Protein AF-A0A7J2SAR6-F1 (afdb_monomer_lite)

Foldseek 3Di:
DPPFFQPVVLLVVLCVLLVADQPVVLVVLLVVLVVLLLVLLCQLPVLVVVLVVVDVDDDPPDPSNVVNQCRNLVSLLSNLLSLLVSLQSLQVRLCSRPVVPPDDSVPRGLVVSLVVLVVCCVPPVLSVQLSVLSVCLVPDPLNVLSNQQNCCVVPPHHQDKDFDWDQDPNDTDTAIWRQWDDGPNDTDHIDGSNCNSPPSSVSSVVSSRSSSVSSSVSSVVSSVVVVVVVVVVVVVVVVVVVVVPPPPPPDD

Secondary structure (DSSP, 8-state):
-------HHHHHHHHHHTTPPP-HHHHHHHHHHHHHHHHHHHHHHHHHHHHHHH-SS--TT-HHHHHHHHHHHHHHHHHHHHHHHHHHHHHHHHIIIII-----GGG--HHHHHHHHHHHHTT-GGGHHHHHHHHHHHH-HHHHHHHHHHHHHHHT-PPPEEEEEEEETTEEEEEEEEPPEEETTEEE--EEHHHIIIIIHHHHHHHHHHHHHHHHHHHHHHHHHHHHHHHHHHHHHHHHHHHT-STTS---

Structure (mmCIF, N/CA/C/O backbone):
data_AF-A0A7J2SAR6-F1
#
_entry.id   AF-A0A7J2SAR6-F1
#
loop_
_atom_site.group_PDB
_atom_site.id
_atom_site.type_symbol
_atom_site.label_atom_id
_atom_site.label_alt_id
_atom_site.label_comp_id
_atom_site.label_asym_id
_atom_site.label_entity_id
_atom_site.label_seq_id
_atom_site.pdbx_PDB_ins_code
_atom_site.Cartn_x
_atom_site.Cartn_y
_atom_site.Cartn_z
_atom_site.occupancy
_atom_site.B_iso_or_equiv
_atom_site.auth_seq_id
_atom_site.auth_comp_id
_atom_site.auth_asym_id
_atom_site.auth_atom_id
_atom_site.pdbx_PDB_model_num
ATOM 1 N N . MET A 1 1 ? 2.564 16.603 3.043 1.00 44.19 1 MET A N 1
ATOM 2 C CA . MET A 1 1 ? 2.164 15.650 1.989 1.00 44.19 1 MET A CA 1
ATOM 3 C C . MET A 1 1 ? 2.709 16.171 0.681 1.00 44.19 1 MET A C 1
ATOM 5 O O . MET A 1 1 ? 2.359 17.279 0.284 1.00 44.19 1 MET A O 1
ATOM 9 N N . SER A 1 2 ? 3.654 15.447 0.087 1.00 46.88 2 SER A N 1
ATOM 10 C CA . SER A 1 2 ? 4.226 15.849 -1.197 1.00 46.88 2 SER A CA 1
ATOM 11 C C . SER A 1 2 ? 3.135 15.717 -2.264 1.00 46.88 2 SER A C 1
ATOM 13 O O . SER A 1 2 ? 2.469 14.691 -2.342 1.00 46.88 2 SER A O 1
ATOM 15 N N . GLY A 1 3 ? 2.894 16.758 -3.063 1.00 63.00 3 GLY A N 1
ATOM 16 C CA . GLY A 1 3 ? 1.872 16.760 -4.123 1.00 63.00 3 GLY A CA 1
ATOM 17 C C . GLY A 1 3 ? 2.180 15.823 -5.301 1.00 63.00 3 GLY A C 1
ATOM 18 O O . GLY A 1 3 ? 1.674 16.037 -6.400 1.00 63.00 3 GLY A O 1
ATOM 19 N N . VAL A 1 4 ? 3.041 14.823 -5.099 1.00 75.44 4 VAL A N 1
ATOM 20 C CA . VAL A 1 4 ? 3.508 13.902 -6.129 1.00 75.44 4 VAL A CA 1
ATOM 21 C C . VAL A 1 4 ? 2.380 12.934 -6.463 1.00 75.44 4 VAL A C 1
ATOM 23 O O . VAL A 1 4 ? 1.870 12.215 -5.606 1.00 75.44 4 VAL A O 1
ATOM 26 N N . LYS A 1 5 ? 1.981 12.923 -7.733 1.00 91.69 5 LYS A N 1
ATOM 27 C CA . LYS A 1 5 ? 0.985 12.005 -8.287 1.00 91.69 5 LYS A CA 1
ATOM 28 C C . LYS A 1 5 ? 1.639 11.182 -9.382 1.00 91.69 5 LYS A C 1
ATOM 30 O O . LYS A 1 5 ? 2.433 11.703 -10.160 1.00 91.69 5 LYS A O 1
ATOM 35 N N . TRP A 1 6 ? 1.272 9.909 -9.469 1.00 94.50 6 TRP A N 1
ATOM 36 C CA . TRP A 1 6 ? 1.690 9.080 -10.589 1.00 94.50 6 TRP A CA 1
ATOM 37 C C . TRP A 1 6 ? 0.903 9.476 -11.842 1.00 94.50 6 TRP A C 1
ATOM 39 O O . TRP A 1 6 ? -0.312 9.280 -11.913 1.00 94.50 6 TRP A O 1
ATOM 49 N N . ASP A 1 7 ? 1.599 10.038 -12.829 1.00 96.38 7 ASP A N 1
ATOM 50 C CA . ASP A 1 7 ? 1.018 10.404 -14.119 1.00 96.38 7 ASP A CA 1
ATOM 51 C C . ASP A 1 7 ? 0.819 9.154 -14.995 1.00 96.38 7 ASP A C 1
ATOM 53 O O . ASP A 1 7 ? 1.695 8.737 -15.759 1.00 96.38 7 ASP A O 1
ATOM 57 N N . ILE A 1 8 ? -0.342 8.517 -14.832 1.00 95.69 8 ILE A N 1
ATOM 58 C CA . ILE A 1 8 ? -0.751 7.320 -15.578 1.00 95.69 8 ILE A CA 1
ATOM 59 C C . ILE A 1 8 ? -0.967 7.597 -17.079 1.00 95.69 8 ILE A C 1
ATOM 61 O O . ILE A 1 8 ? -0.573 6.747 -17.885 1.00 95.69 8 ILE A O 1
ATOM 65 N N . PRO A 1 9 ? -1.587 8.719 -17.505 1.00 96.88 9 PRO A N 1
ATOM 66 C CA . PRO A 1 9 ? -1.638 9.081 -18.920 1.00 96.88 9 PRO A CA 1
ATOM 67 C C . PRO A 1 9 ? -0.250 9.131 -19.563 1.00 96.88 9 PRO A C 1
ATOM 69 O O . PRO A 1 9 ? -0.035 8.487 -20.593 1.00 96.88 9 PRO A O 1
ATOM 72 N N . ARG A 1 10 ? 0.713 9.799 -18.917 1.00 96.75 10 ARG A N 1
ATOM 73 C CA . ARG A 1 10 ? 2.100 9.844 -19.389 1.00 96.75 10 ARG A CA 1
ATOM 74 C C . ARG A 1 10 ? 2.751 8.467 -19.387 1.00 96.75 10 ARG A C 1
ATOM 76 O O . ARG A 1 10 ? 3.381 8.105 -20.374 1.00 96.75 10 ARG A O 1
ATOM 83 N N . PHE A 1 11 ? 2.552 7.674 -18.335 1.00 97.38 11 PHE A N 1
ATOM 84 C CA . PHE A 1 11 ? 3.044 6.295 -18.257 1.00 97.38 11 PHE A CA 1
ATOM 85 C C . PHE A 1 11 ? 2.592 5.447 -19.456 1.00 97.38 11 PHE A C 1
ATOM 87 O O . PHE A 1 11 ? 3.396 4.754 -20.080 1.00 97.38 11 PHE A O 1
ATOM 94 N N . ARG A 1 12 ? 1.301 5.526 -19.808 1.00 97.44 12 ARG A N 1
ATOM 95 C CA . ARG A 1 12 ? 0.720 4.821 -20.959 1.00 97.44 12 ARG A CA 1
ATOM 96 C C . ARG A 1 12 ? 1.362 5.269 -22.268 1.00 97.44 12 ARG A C 1
ATOM 98 O O . ARG A 1 12 ? 1.704 4.426 -23.094 1.00 97.44 12 ARG A O 1
ATOM 105 N N . GLU A 1 13 ? 1.510 6.575 -22.448 1.00 97.12 13 GLU A N 1
ATOM 106 C CA . GLU A 1 13 ? 2.108 7.133 -23.657 1.00 97.12 13 GLU A CA 1
ATOM 107 C C . GLU A 1 13 ? 3.576 6.718 -23.801 1.00 97.12 13 GLU A C 1
ATOM 109 O O . GLU A 1 13 ? 4.005 6.296 -24.870 1.00 97.12 13 GLU A O 1
ATOM 114 N N . LEU A 1 14 ? 4.333 6.727 -22.706 1.00 96.56 14 LEU A N 1
ATOM 115 C CA . LEU A 1 14 ? 5.718 6.268 -22.695 1.00 96.56 14 LEU A CA 1
ATOM 116 C C . LEU A 1 14 ? 5.851 4.782 -23.029 1.00 96.56 14 LEU A C 1
ATOM 118 O O . LEU A 1 14 ? 6.751 4.414 -23.781 1.00 96.56 14 LEU A O 1
ATOM 122 N N . CYS A 1 15 ? 4.948 3.929 -22.536 1.00 96.00 15 CYS A N 1
ATOM 123 C CA . CYS A 1 15 ? 4.907 2.519 -22.936 1.00 96.00 15 CYS A CA 1
ATOM 124 C C . CYS A 1 15 ? 4.749 2.389 -24.462 1.00 96.00 15 CYS A C 1
ATOM 126 O O . CYS A 1 15 ? 5.505 1.665 -25.105 1.00 96.00 15 CYS A O 1
ATOM 128 N N . ARG A 1 16 ? 3.828 3.161 -25.058 1.00 95.31 16 ARG A N 1
ATOM 129 C CA . ARG A 1 16 ? 3.609 3.188 -26.513 1.00 95.31 16 ARG A CA 1
ATOM 130 C C . ARG A 1 16 ? 4.860 3.645 -27.271 1.00 95.31 16 ARG A C 1
ATOM 132 O O . ARG A 1 16 ? 5.271 2.980 -28.216 1.00 95.31 16 ARG A O 1
ATOM 139 N N . LEU A 1 17 ? 5.473 4.749 -26.845 1.00 93.44 17 LEU A N 1
ATOM 140 C CA . LEU A 1 17 ? 6.657 5.334 -27.487 1.00 93.44 17 LEU A CA 1
ATOM 141 C C . LEU A 1 17 ? 7.909 4.451 -27.378 1.00 93.44 17 LEU A C 1
ATOM 143 O O . LEU A 1 17 ? 8.788 4.526 -28.230 1.00 93.44 17 LEU A O 1
ATOM 147 N N . THR A 1 18 ? 7.991 3.609 -26.349 1.00 92.31 18 THR A N 1
ATOM 148 C CA . THR A 1 18 ? 9.116 2.685 -26.117 1.00 92.31 18 THR A CA 1
ATOM 149 C C . THR A 1 18 ? 8.848 1.265 -26.619 1.00 92.31 18 THR A C 1
ATOM 151 O O . THR A 1 18 ? 9.680 0.383 -26.420 1.00 92.31 18 THR A O 1
ATOM 154 N N . ASN A 1 19 ? 7.706 1.032 -27.281 1.00 92.50 19 ASN A N 1
ATOM 155 C CA . ASN A 1 19 ? 7.249 -0.288 -27.726 1.00 92.50 19 ASN A CA 1
ATOM 156 C C . ASN A 1 19 ? 7.171 -1.333 -26.587 1.00 92.50 19 ASN A C 1
ATOM 158 O O . ASN A 1 19 ? 7.361 -2.531 -26.795 1.00 92.50 19 ASN A O 1
ATOM 162 N N . ILE A 1 20 ? 6.892 -0.878 -25.364 1.00 92.31 20 ILE A N 1
ATOM 163 C CA . ILE A 1 20 ? 6.660 -1.724 -24.192 1.00 92.31 20 ILE A CA 1
ATOM 164 C C . ILE A 1 20 ? 5.149 -1.904 -24.027 1.00 92.31 20 ILE A C 1
ATOM 166 O O . ILE A 1 20 ? 4.378 -0.945 -24.063 1.00 92.31 20 ILE A O 1
ATOM 170 N N . THR A 1 21 ? 4.697 -3.144 -23.826 1.00 93.50 21 THR A N 1
ATOM 171 C CA . THR A 1 21 ? 3.263 -3.421 -23.657 1.00 93.50 21 THR A CA 1
ATOM 172 C C . THR A 1 21 ? 2.752 -2.797 -22.361 1.00 93.50 21 THR A C 1
ATOM 174 O O . THR A 1 21 ? 3.163 -3.181 -21.266 1.00 93.50 21 THR A O 1
ATOM 177 N N . TYR A 1 22 ? 1.818 -1.853 -22.481 1.00 94.56 22 TYR A N 1
ATOM 178 C CA . TYR A 1 22 ? 1.209 -1.183 -21.336 1.00 94.56 22 TYR A CA 1
ATOM 179 C C . TYR A 1 22 ? 0.405 -2.179 -20.469 1.00 94.56 22 TYR A C 1
ATOM 181 O O . TYR A 1 22 ? -0.553 -2.781 -20.967 1.00 94.56 22 TYR A O 1
ATOM 189 N N . PRO A 1 23 ? 0.717 -2.330 -19.164 1.00 93.81 23 PRO A N 1
ATOM 190 C CA . PRO A 1 23 ? 0.041 -3.258 -18.250 1.00 93.81 23 PRO A CA 1
ATOM 191 C C . PRO A 1 23 ? -1.353 -2.761 -17.807 1.00 93.81 23 PRO A C 1
ATOM 193 O O . PRO A 1 23 ? -1.633 -2.611 -16.616 1.00 93.81 23 PRO A O 1
ATOM 196 N N . ARG A 1 24 ? -2.256 -2.516 -18.770 1.00 95.00 24 ARG A N 1
ATOM 197 C CA . ARG A 1 24 ? -3.561 -1.854 -18.576 1.00 95.00 24 ARG A CA 1
ATOM 198 C C . ARG A 1 24 ? -4.388 -2.444 -17.436 1.00 95.00 24 ARG A C 1
ATOM 200 O O . ARG A 1 24 ? -4.918 -1.688 -16.624 1.00 95.00 24 ARG A O 1
ATOM 207 N N . LEU A 1 25 ? -4.510 -3.772 -17.382 1.00 95.00 25 LEU A N 1
ATOM 208 C CA . LEU A 1 25 ? -5.317 -4.464 -16.373 1.00 95.00 25 LEU A CA 1
ATOM 209 C C . LEU A 1 25 ? -4.849 -4.128 -14.949 1.00 95.00 25 LEU A C 1
ATOM 211 O O . LEU A 1 25 ? -5.664 -3.794 -14.088 1.00 95.00 25 LEU A O 1
ATOM 215 N N . TYR A 1 26 ? -3.536 -4.148 -14.716 1.00 95.69 26 TYR A N 1
ATOM 216 C CA . TYR A 1 26 ? -2.949 -3.876 -13.405 1.00 95.69 26 TYR A CA 1
ATOM 217 C C . TYR A 1 26 ? -3.046 -2.396 -13.035 1.00 95.69 26 TYR A C 1
ATOM 219 O O . TYR A 1 26 ? -3.385 -2.073 -11.899 1.00 95.69 26 TYR A O 1
ATOM 227 N N . THR A 1 27 ? -2.838 -1.482 -13.987 1.00 95.69 27 THR A N 1
ATOM 228 C CA . THR A 1 27 ? -2.983 -0.043 -13.719 1.00 95.69 27 THR A CA 1
ATOM 229 C C . THR A 1 27 ? -4.427 0.335 -13.371 1.00 95.69 27 THR A C 1
ATOM 231 O O . THR A 1 27 ? -4.648 1.093 -12.429 1.00 95.69 27 THR A O 1
ATOM 234 N N . ILE A 1 28 ? -5.423 -0.231 -14.064 1.00 96.38 28 ILE A N 1
ATOM 235 C CA . ILE A 1 28 ? -6.843 -0.044 -13.712 1.00 96.38 28 ILE A CA 1
ATOM 236 C C . ILE A 1 28 ? -7.137 -0.642 -12.333 1.00 96.38 28 ILE A C 1
ATOM 238 O O . ILE A 1 28 ? -7.807 -0.014 -11.514 1.00 96.38 28 ILE A O 1
ATOM 242 N N . SER A 1 29 ? -6.600 -1.830 -12.049 1.00 96.88 29 SER A N 1
ATOM 243 C CA . SER A 1 29 ? -6.786 -2.490 -10.754 1.00 96.88 29 SER A CA 1
ATOM 244 C C . SER A 1 29 ? -6.200 -1.675 -9.597 1.00 96.88 29 SER A C 1
ATOM 246 O O . SER A 1 29 ? -6.821 -1.605 -8.539 1.00 96.88 29 SER A O 1
ATOM 248 N N . LEU A 1 30 ? -5.056 -1.006 -9.792 1.00 96.88 30 LEU A N 1
ATOM 249 C CA . LEU A 1 30 ? -4.471 -0.092 -8.803 1.00 96.88 30 LEU A CA 1
ATOM 250 C C . LEU A 1 30 ? -5.378 1.103 -8.512 1.00 96.88 30 LEU A C 1
ATOM 252 O O . LEU A 1 30 ? -5.605 1.415 -7.345 1.00 96.88 30 LEU A O 1
ATOM 256 N N . LEU A 1 31 ? -5.927 1.739 -9.551 1.00 96.06 31 LEU A N 1
ATOM 257 C CA . LEU A 1 31 ? -6.868 2.851 -9.389 1.00 96.06 31 LEU A CA 1
ATOM 258 C C . LEU A 1 31 ? -8.113 2.408 -8.619 1.00 96.06 31 LEU A C 1
ATOM 260 O O . LEU A 1 31 ? -8.484 3.035 -7.628 1.00 96.06 31 LEU A O 1
ATOM 264 N N . ARG A 1 32 ? -8.697 1.267 -8.999 1.00 97.38 32 ARG A N 1
ATOM 265 C CA . ARG A 1 32 ? -9.870 0.727 -8.309 1.00 97.38 32 ARG A CA 1
ATOM 266 C C . ARG A 1 32 ? -9.567 0.345 -6.863 1.00 97.38 32 ARG A C 1
ATOM 268 O O . ARG A 1 32 ? -10.387 0.567 -5.977 1.00 97.38 32 ARG A O 1
ATOM 275 N N . LYS A 1 33 ? -8.389 -0.219 -6.594 1.00 97.38 33 LYS A N 1
ATOM 276 C CA . LYS A 1 33 ? -7.974 -0.539 -5.226 1.00 97.38 33 LYS A CA 1
ATOM 277 C C . LYS A 1 33 ? -7.747 0.714 -4.391 1.00 97.38 33 LYS A C 1
ATOM 279 O O . LYS A 1 33 ? -8.130 0.697 -3.228 1.00 97.38 33 LYS A O 1
ATOM 284 N N . LYS A 1 34 ? -7.225 1.798 -4.970 1.00 97.25 34 LYS A N 1
ATOM 285 C CA . LYS A 1 34 ? -7.141 3.089 -4.281 1.00 97.25 34 LYS A CA 1
ATOM 286 C C . LYS A 1 34 ? -8.527 3.597 -3.873 1.00 97.25 34 LYS A C 1
ATOM 288 O O . LYS A 1 34 ? -8.704 3.988 -2.726 1.00 97.25 34 LYS A O 1
ATOM 293 N N . GLU A 1 35 ? -9.512 3.531 -4.769 1.00 97.94 35 GLU A N 1
ATOM 294 C CA . GLU A 1 35 ? -10.899 3.901 -4.443 1.00 97.94 35 GLU A CA 1
ATOM 295 C C . GLU A 1 35 ? -11.458 3.060 -3.289 1.00 97.94 35 GLU A C 1
ATOM 297 O O . GLU A 1 35 ? -12.079 3.603 -2.381 1.00 97.94 35 GLU A O 1
ATOM 302 N N . LEU A 1 36 ? -11.204 1.747 -3.287 1.00 98.12 36 LEU A N 1
ATOM 303 C CA . LEU A 1 36 ? -11.621 0.858 -2.197 1.00 98.12 36 LEU A CA 1
ATOM 304 C C . LEU A 1 36 ? -10.922 1.193 -0.874 1.00 98.12 36 LEU A C 1
ATOM 306 O O . LEU A 1 36 ? -11.564 1.189 0.173 1.00 98.12 36 LEU A O 1
ATOM 310 N N . VAL A 1 37 ? -9.625 1.507 -0.913 1.00 98.19 37 VAL A N 1
ATOM 311 C CA . VAL A 1 37 ? -8.872 1.972 0.258 1.00 98.19 37 VAL A CA 1
ATOM 312 C C . VAL A 1 37 ? -9.520 3.227 0.837 1.00 98.19 37 VAL A C 1
ATOM 314 O O . VAL A 1 37 ? -9.829 3.253 2.026 1.00 98.19 37 VAL A O 1
ATOM 317 N N . ASP A 1 38 ? -9.782 4.237 0.007 1.00 97.75 38 ASP A N 1
ATOM 318 C CA . ASP A 1 38 ? -10.368 5.500 0.461 1.00 97.75 38 ASP A CA 1
ATOM 319 C C . ASP A 1 38 ? -11.833 5.321 0.922 1.00 97.75 38 ASP A C 1
ATOM 321 O O . ASP A 1 38 ? -12.245 5.900 1.928 1.00 97.75 38 ASP A O 1
ATOM 325 N N . TYR A 1 39 ? -12.607 4.449 0.269 1.00 98.44 39 TYR A N 1
ATOM 326 C CA . TYR A 1 39 ? -13.968 4.088 0.681 1.00 98.44 39 TYR A CA 1
ATOM 327 C C . TYR A 1 39 ? -14.006 3.451 2.077 1.00 98.44 39 TYR A C 1
ATOM 329 O O . TYR A 1 39 ? -14.717 3.929 2.965 1.00 98.44 39 TYR A O 1
ATOM 337 N N . HIS A 1 40 ? -13.213 2.403 2.297 1.00 98.38 40 HIS A N 1
ATOM 338 C CA . HIS A 1 40 ? -13.188 1.691 3.573 1.00 98.38 40 HIS A CA 1
ATOM 339 C C . HIS A 1 40 ? -12.563 2.536 4.695 1.00 98.38 40 HIS A C 1
ATOM 341 O O . HIS A 1 40 ? -13.049 2.515 5.829 1.00 98.38 40 HIS A O 1
ATOM 347 N N . ALA A 1 41 ? -11.553 3.354 4.385 1.00 97.56 41 ALA A N 1
ATOM 348 C CA . ALA A 1 41 ? -11.009 4.356 5.303 1.00 97.56 41 ALA A CA 1
ATOM 349 C C . ALA A 1 41 ? -12.096 5.321 5.802 1.00 97.56 41 ALA A C 1
ATOM 351 O O . ALA A 1 41 ? -12.235 5.567 7.006 1.00 97.56 41 ALA A O 1
ATOM 352 N N . ASN A 1 42 ? -12.910 5.834 4.876 1.00 97.56 42 ASN A N 1
ATOM 353 C CA . ASN A 1 42 ? -14.003 6.739 5.204 1.00 97.56 42 ASN A CA 1
ATOM 354 C C . ASN A 1 42 ? -15.047 6.053 6.087 1.00 97.56 42 ASN A C 1
ATOM 356 O O . ASN A 1 42 ? -15.399 6.605 7.127 1.00 97.56 42 ASN A O 1
ATOM 360 N N . LEU A 1 43 ? -15.496 4.844 5.738 1.00 97.50 43 LEU A N 1
ATOM 361 C CA . LEU A 1 43 ? -16.487 4.112 6.534 1.00 97.50 43 LEU A CA 1
ATOM 362 C C . LEU A 1 43 ? -16.003 3.780 7.949 1.00 97.50 43 LEU A C 1
ATOM 364 O O . LEU A 1 43 ? -16.771 3.946 8.895 1.00 97.50 43 LEU A O 1
ATOM 368 N N . THR A 1 44 ? -14.727 3.409 8.096 1.00 95.75 44 THR A N 1
ATOM 369 C CA . THR A 1 44 ? -14.095 3.134 9.400 1.00 95.75 44 THR A CA 1
ATOM 370 C C . THR A 1 44 ? -14.292 4.297 10.374 1.00 95.75 44 THR A C 1
ATOM 372 O O . THR A 1 44 ? -14.602 4.101 11.543 1.00 95.75 44 THR A O 1
ATOM 375 N N . THR A 1 45 ? -14.142 5.535 9.893 1.00 93.38 45 THR A N 1
ATOM 376 C CA . THR A 1 45 ? -14.284 6.729 10.743 1.00 93.38 45 THR A CA 1
ATOM 377 C C . THR A 1 45 ? -15.711 7.267 10.796 1.00 93.38 45 THR A C 1
ATOM 379 O O . THR A 1 45 ? -16.110 7.857 11.800 1.00 93.38 45 THR A O 1
ATOM 382 N N . LYS A 1 46 ? -16.480 7.095 9.717 1.00 95.62 46 LYS A N 1
ATOM 383 C CA . LYS A 1 46 ? -17.829 7.642 9.580 1.00 95.62 46 LYS A CA 1
ATOM 384 C C . LYS A 1 46 ? -18.807 6.981 10.545 1.00 95.62 46 LYS A C 1
ATOM 386 O O . LYS A 1 46 ? -19.591 7.695 11.154 1.00 95.62 46 LYS A O 1
ATOM 391 N N . VAL A 1 47 ? -18.722 5.663 10.736 1.00 95.50 47 VAL A N 1
ATOM 392 C CA . VAL A 1 47 ? -19.681 4.932 11.580 1.00 95.50 47 VAL A CA 1
ATOM 393 C C . VAL A 1 47 ? -19.728 5.464 13.017 1.00 95.50 47 VAL A C 1
ATOM 395 O O . VAL A 1 47 ? -20.805 5.697 13.553 1.00 95.50 47 VAL A O 1
ATOM 398 N N . TRP A 1 48 ? -18.569 5.780 13.599 1.00 93.81 48 TRP A N 1
ATOM 399 C CA . TRP A 1 48 ? -18.483 6.371 14.935 1.00 93.81 48 TRP A CA 1
ATOM 400 C C . TRP A 1 48 ? -19.028 7.796 14.986 1.00 93.81 48 TRP A C 1
ATOM 402 O O . TRP A 1 48 ? -19.731 8.164 15.924 1.00 93.81 48 TRP A O 1
ATOM 412 N N . LYS A 1 49 ? -18.732 8.608 13.964 1.00 93.12 49 LYS A N 1
ATOM 413 C CA . LYS A 1 49 ? -19.262 9.975 13.865 1.00 93.12 49 LYS A CA 1
ATOM 414 C C . LYS A 1 49 ? -20.783 9.975 13.764 1.00 93.12 49 LYS A C 1
ATOM 416 O O . LYS A 1 49 ? -21.427 10.784 14.424 1.00 93.12 49 LYS A O 1
ATOM 421 N N . ASP A 1 50 ? -21.338 9.083 12.951 1.00 95.56 50 ASP A N 1
ATOM 422 C CA . ASP A 1 50 ? -22.780 8.962 12.758 1.00 95.56 50 ASP A CA 1
ATOM 423 C C . ASP A 1 50 ? -23.455 8.496 14.056 1.00 95.56 50 ASP A C 1
ATOM 425 O O . ASP A 1 50 ? -24.427 9.120 14.484 1.00 95.56 50 ASP A O 1
ATOM 429 N N . LEU A 1 51 ? -22.881 7.499 14.742 1.00 95.06 51 LEU A N 1
ATOM 430 C CA . LEU A 1 51 ? -23.361 7.011 16.037 1.00 95.06 51 LEU A CA 1
ATOM 431 C C . LEU A 1 51 ? -23.428 8.134 17.086 1.00 95.06 51 LEU A C 1
ATOM 433 O O . LEU A 1 51 ? -24.483 8.398 17.661 1.00 95.06 51 LEU A O 1
ATOM 437 N N . PHE A 1 52 ? -22.326 8.858 17.297 1.00 92.94 52 PHE A N 1
ATOM 438 C CA . PHE A 1 52 ? -22.274 9.928 18.301 1.00 92.94 52 PHE A CA 1
ATOM 439 C C . PHE A 1 52 ? -23.086 11.168 17.921 1.00 92.94 52 PHE A C 1
ATOM 441 O O . PHE A 1 52 ? -23.460 11.951 18.790 1.00 92.94 52 PHE A O 1
ATOM 448 N N . LYS A 1 53 ? -23.380 11.364 16.633 1.00 94.44 53 LYS A N 1
ATOM 449 C CA . LYS A 1 53 ? -24.280 12.431 16.185 1.00 94.44 53 LYS A CA 1
ATOM 450 C C . LYS A 1 53 ? -25.745 12.092 16.464 1.00 94.44 53 LYS A C 1
ATOM 452 O O . LYS A 1 53 ? -26.522 12.991 16.776 1.00 94.44 53 LYS A O 1
ATOM 457 N N . GLN A 1 54 ? -26.128 10.827 16.307 1.00 94.19 54 GLN A N 1
ATOM 458 C CA . GLN A 1 54 ? -27.511 10.370 16.463 1.00 94.19 54 GLN A CA 1
ATOM 459 C C . GLN A 1 54 ? -27.912 10.203 17.933 1.00 94.19 54 GLN A C 1
ATOM 461 O O . GLN A 1 54 ? -29.072 10.424 18.280 1.00 94.19 54 GLN A O 1
ATOM 466 N N . HIS A 1 55 ? -26.960 9.869 18.805 1.00 92.06 55 HIS A N 1
ATOM 467 C CA . HIS A 1 55 ? -27.233 9.538 20.199 1.00 92.06 55 HIS A CA 1
ATOM 468 C C . HIS A 1 55 ? -26.524 10.500 21.160 1.00 92.06 55 HIS A C 1
ATOM 470 O O . HIS A 1 55 ? -25.299 10.566 21.195 1.00 92.06 55 HIS A O 1
ATOM 476 N N . LYS A 1 56 ? -27.295 11.215 21.996 1.00 87.50 56 LYS A N 1
ATOM 477 C CA . LYS A 1 56 ? -26.742 12.035 23.097 1.00 87.50 56 LYS A CA 1
ATOM 478 C C . LYS A 1 56 ? -26.124 11.176 24.204 1.00 87.50 56 LYS A C 1
ATOM 480 O O . LYS A 1 56 ? -25.162 11.591 24.841 1.00 87.50 56 LYS A O 1
ATOM 485 N N . THR A 1 57 ? -26.691 9.996 24.431 1.00 89.94 57 THR A N 1
ATOM 486 C CA . THR A 1 57 ? -26.206 8.969 25.354 1.00 89.94 57 THR A CA 1
ATOM 487 C C . THR A 1 57 ? -26.330 7.614 24.668 1.00 89.94 57 THR A C 1
ATOM 489 O O . THR A 1 57 ? -27.316 7.350 23.982 1.00 89.94 57 THR A O 1
ATOM 492 N N . ILE A 1 58 ? -25.323 6.758 24.831 1.00 91.38 58 ILE A N 1
ATOM 493 C CA . ILE A 1 58 ? -25.311 5.404 24.279 1.00 91.38 58 ILE A CA 1
ATOM 494 C C . ILE A 1 58 ? -24.762 4.437 25.321 1.00 91.38 58 ILE A C 1
ATOM 496 O O . ILE A 1 58 ? -23.780 4.737 26.000 1.00 91.38 58 ILE A O 1
ATOM 500 N N . SER A 1 59 ? -25.419 3.288 25.468 1.00 89.62 59 SER A N 1
ATOM 501 C CA . SER A 1 59 ? -24.934 2.227 26.345 1.00 89.62 59 SER A CA 1
ATOM 502 C C . SER A 1 59 ? -23.831 1.446 25.645 1.00 89.62 59 SER A C 1
ATOM 504 O O . SER A 1 59 ? -23.984 1.055 24.481 1.00 89.62 59 SER A O 1
ATOM 506 N N . PHE A 1 60 ? -22.760 1.143 26.376 1.00 86.06 60 PHE A N 1
ATOM 507 C CA . PHE A 1 60 ? -21.820 0.109 25.956 1.00 86.06 60 PHE A CA 1
ATOM 508 C C . PHE A 1 60 ? -22.584 -1.203 25.745 1.00 86.06 60 PHE A C 1
ATOM 510 O O . PHE A 1 60 ? -23.521 -1.505 26.490 1.00 86.06 60 PHE A O 1
ATOM 517 N N . ASN A 1 61 ? -22.205 -1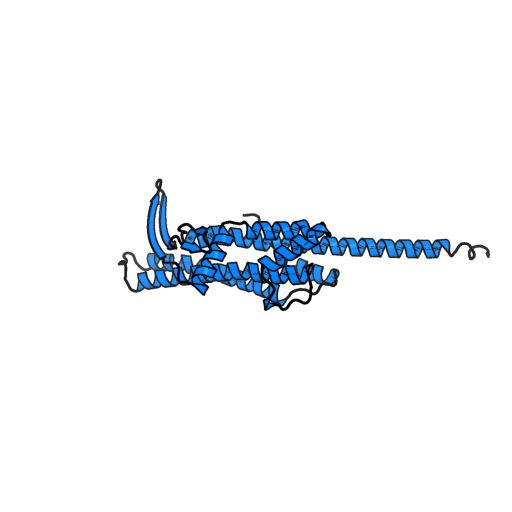.957 24.713 1.00 87.75 61 ASN A N 1
ATOM 518 C CA . ASN A 1 61 ? -22.847 -3.213 24.302 1.00 87.75 61 ASN A CA 1
ATOM 519 C C . ASN A 1 61 ? -24.304 -3.093 23.820 1.00 87.75 61 ASN A C 1
ATOM 521 O O . ASN A 1 61 ? -24.968 -4.111 23.639 1.00 87.75 61 ASN A O 1
ATOM 525 N N . SER A 1 62 ? -24.816 -1.879 23.591 1.00 93.62 62 SER A N 1
ATOM 526 C CA . SER A 1 62 ? -26.041 -1.719 22.798 1.00 93.62 62 SER A CA 1
ATOM 527 C C . SER A 1 62 ? -25.834 -2.273 21.386 1.00 93.62 62 SER A C 1
ATOM 529 O O . SER A 1 62 ? -24.702 -2.362 20.901 1.00 93.62 62 SER A O 1
ATOM 531 N N . GLN A 1 63 ? -26.921 -2.638 20.707 1.00 94.88 63 GLN A N 1
ATOM 532 C CA . GLN A 1 63 ? -26.829 -3.179 19.353 1.00 94.88 63 GLN A CA 1
ATOM 533 C C . GLN A 1 63 ? -26.160 -2.180 18.400 1.00 94.88 63 GLN A C 1
ATOM 535 O O . GLN A 1 63 ? -25.354 -2.564 17.558 1.00 94.88 63 GLN A O 1
ATOM 540 N N . GLU A 1 64 ? -26.448 -0.891 18.558 1.00 94.88 64 GLU A N 1
ATOM 541 C CA . GLU A 1 64 ? -25.864 0.203 17.792 1.00 94.88 64 GLU A CA 1
ATOM 542 C C . GLU A 1 64 ? -24.358 0.339 18.053 1.00 94.88 64 GLU A C 1
ATOM 544 O O . GLU A 1 64 ? -23.588 0.528 17.110 1.00 94.88 64 GLU A O 1
ATOM 549 N N . TRP A 1 65 ? -23.927 0.177 19.310 1.00 94.12 65 TRP A N 1
ATOM 550 C CA . TRP A 1 65 ? -22.510 0.160 19.679 1.00 94.12 65 TRP A CA 1
ATOM 551 C C . TRP A 1 65 ? -21.774 -1.017 19.037 1.00 94.12 65 TRP A C 1
ATOM 553 O O . TRP A 1 65 ? -20.779 -0.817 18.343 1.00 94.12 65 TRP A O 1
ATOM 563 N N . ILE A 1 66 ? -22.294 -2.234 19.214 1.00 93.19 66 ILE A N 1
ATOM 564 C CA . ILE A 1 66 ? -21.704 -3.461 18.659 1.00 93.19 66 ILE A CA 1
ATOM 565 C C . ILE A 1 66 ? -21.640 -3.374 17.129 1.00 93.19 66 ILE A C 1
ATOM 567 O O . ILE A 1 66 ? -20.624 -3.706 16.519 1.00 93.19 66 ILE A O 1
ATOM 571 N N . ASN A 1 67 ? -22.697 -2.863 16.493 1.00 94.75 67 ASN A N 1
ATOM 572 C CA . ASN A 1 67 ? -22.717 -2.644 15.050 1.00 94.75 67 ASN A CA 1
ATOM 573 C C . ASN A 1 67 ? -21.630 -1.655 14.616 1.00 94.75 67 ASN A C 1
ATOM 575 O O . ASN A 1 67 ? -20.957 -1.897 13.615 1.00 94.75 67 ASN A O 1
ATOM 579 N N . ALA A 1 68 ? -21.428 -0.560 15.353 1.00 94.50 68 ALA A N 1
ATOM 580 C CA . ALA A 1 68 ? -20.373 0.397 15.044 1.00 94.50 68 ALA A CA 1
ATOM 581 C C . ALA A 1 68 ? -18.972 -0.212 15.191 1.00 94.50 68 ALA A C 1
ATOM 583 O O . ALA A 1 68 ? -18.115 0.036 14.337 1.00 94.50 68 ALA A O 1
ATOM 584 N N . GLU A 1 69 ? -18.758 -1.052 16.208 1.00 93.19 69 GLU A N 1
ATOM 585 C CA . GLU A 1 69 ? -17.509 -1.794 16.392 1.00 93.19 69 GLU A CA 1
ATOM 586 C C . GLU A 1 69 ? -17.219 -2.710 15.203 1.00 93.19 69 GLU A C 1
ATOM 588 O O . GLU A 1 69 ? -16.186 -2.554 14.549 1.00 93.19 69 GLU A O 1
ATOM 593 N N . ILE A 1 70 ? -18.167 -3.586 14.862 1.00 93.25 70 ILE A N 1
ATOM 594 C CA . ILE A 1 70 ? -18.030 -4.547 13.760 1.00 93.25 70 ILE A CA 1
ATOM 595 C C . ILE A 1 70 ? -17.816 -3.821 12.429 1.00 93.25 70 ILE A C 1
ATOM 597 O O . ILE A 1 70 ? -16.915 -4.166 11.664 1.00 93.25 70 ILE A O 1
ATOM 601 N N . VAL A 1 71 ? -18.617 -2.792 12.136 1.00 95.50 71 VAL A N 1
ATOM 602 C CA . VAL A 1 71 ? -18.502 -2.035 10.881 1.00 95.50 71 VAL A CA 1
ATOM 603 C C . VAL A 1 71 ? -17.151 -1.332 10.797 1.00 95.50 71 VAL A C 1
ATOM 605 O O . VAL A 1 71 ? -16.513 -1.362 9.742 1.00 95.50 71 VAL A O 1
ATOM 608 N N . SER A 1 72 ? -16.692 -0.708 11.880 1.00 95.12 72 SER A N 1
ATOM 609 C CA . SER A 1 72 ? -15.399 -0.027 11.901 1.00 95.12 72 SER A CA 1
ATOM 610 C C . SER A 1 72 ? -14.243 -1.016 11.746 1.00 95.12 72 SER A C 1
ATOM 612 O O . SER A 1 72 ? -13.322 -0.750 10.975 1.00 95.12 72 SER A O 1
ATOM 614 N N . GLU A 1 73 ? -14.273 -2.147 12.450 1.00 94.25 73 GLU A N 1
ATOM 615 C CA . GLU A 1 73 ? -13.250 -3.192 12.362 1.00 94.25 73 GLU A CA 1
ATOM 616 C C . GLU A 1 73 ? -13.190 -3.799 10.954 1.00 94.25 73 GLU A C 1
ATOM 618 O O . GLU A 1 73 ? -12.128 -3.808 10.326 1.00 94.25 73 GLU A O 1
ATOM 623 N N . ALA A 1 74 ? -14.331 -4.237 10.418 1.00 95.19 74 ALA A N 1
ATOM 624 C CA . ALA A 1 74 ? -14.413 -4.867 9.105 1.00 95.19 74 ALA A CA 1
ATOM 625 C C . ALA A 1 74 ? -13.905 -3.940 7.992 1.00 95.19 74 ALA A C 1
ATOM 627 O O . ALA A 1 74 ? -13.162 -4.369 7.106 1.00 95.19 74 ALA A O 1
ATOM 628 N N . ASN A 1 75 ? -14.251 -2.650 8.052 1.00 97.62 75 ASN A N 1
ATOM 629 C CA . ASN A 1 75 ? -13.764 -1.673 7.083 1.00 97.62 75 ASN A CA 1
ATOM 630 C C . ASN A 1 75 ? -12.267 -1.375 7.255 1.00 97.62 75 ASN A C 1
ATOM 632 O O . ASN A 1 75 ? -11.554 -1.293 6.255 1.00 97.62 75 ASN A O 1
ATOM 636 N N . ALA A 1 76 ? -11.748 -1.300 8.481 1.00 96.81 76 ALA A N 1
ATOM 637 C CA . ALA A 1 76 ? -10.311 -1.136 8.701 1.00 96.81 76 ALA A CA 1
ATOM 638 C C . ALA A 1 76 ? -9.514 -2.331 8.140 1.00 96.81 76 ALA A C 1
ATOM 640 O O . ALA A 1 76 ? -8.492 -2.145 7.472 1.00 96.81 76 ALA A O 1
ATOM 641 N N . ILE A 1 77 ? -10.021 -3.555 8.328 1.00 96.31 77 ILE A N 1
ATOM 642 C CA . ILE A 1 77 ? -9.448 -4.776 7.749 1.00 96.31 77 ILE A CA 1
ATOM 643 C C . ILE A 1 77 ? -9.500 -4.731 6.216 1.00 96.31 77 ILE A C 1
ATOM 645 O O . ILE A 1 77 ? -8.479 -4.956 5.562 1.00 96.31 77 ILE A O 1
ATOM 649 N N . ALA A 1 78 ? -10.653 -4.410 5.625 1.00 97.50 78 ALA A N 1
ATOM 650 C CA . ALA A 1 78 ? -10.824 -4.351 4.171 1.00 97.50 78 ALA A CA 1
ATOM 651 C C . ALA A 1 78 ? -9.931 -3.282 3.511 1.00 97.50 78 ALA A C 1
ATOM 653 O O . ALA A 1 78 ? -9.367 -3.506 2.431 1.00 97.50 78 ALA A O 1
ATOM 654 N N . MET A 1 79 ? -9.737 -2.142 4.182 1.00 98.19 79 MET A N 1
ATOM 655 C CA . MET A 1 79 ? -8.783 -1.111 3.776 1.00 98.19 79 MET A CA 1
ATOM 656 C C . MET A 1 79 ? -7.349 -1.660 3.775 1.00 98.19 79 MET A C 1
ATOM 658 O O . MET A 1 79 ? -6.665 -1.563 2.755 1.00 98.19 79 MET A O 1
ATOM 662 N N . ALA A 1 80 ? -6.901 -2.275 4.876 1.00 97.88 80 ALA A N 1
ATOM 663 C CA . ALA A 1 80 ? -5.554 -2.843 4.985 1.00 97.88 80 ALA A CA 1
ATOM 664 C C . ALA A 1 80 ? -5.303 -3.934 3.929 1.00 97.88 80 ALA A C 1
ATOM 666 O O . ALA A 1 80 ? -4.262 -3.948 3.272 1.00 97.88 80 ALA A O 1
ATOM 667 N N . GLN A 1 81 ? -6.285 -4.810 3.695 1.00 97.50 81 GLN A N 1
ATOM 668 C CA . GLN A 1 81 ? -6.222 -5.829 2.645 1.00 97.50 81 GLN A CA 1
ATOM 669 C C . GLN A 1 81 ? -6.111 -5.216 1.246 1.00 97.50 81 GLN A C 1
ATOM 671 O O . GLN A 1 81 ? -5.380 -5.737 0.395 1.00 97.50 81 GLN A O 1
ATOM 676 N N . SER A 1 82 ? -6.821 -4.115 0.996 1.00 98.06 82 SER A N 1
ATOM 677 C CA . SER A 1 82 ? -6.756 -3.403 -0.278 1.00 98.06 82 SER A CA 1
ATOM 678 C C . SER A 1 82 ? -5.396 -2.735 -0.479 1.00 98.06 82 SER A C 1
ATOM 680 O O . SER A 1 82 ? -4.813 -2.932 -1.542 1.00 98.06 82 SER A O 1
ATOM 682 N N . LEU A 1 83 ? -4.840 -2.070 0.543 1.00 97.00 83 LEU A N 1
ATOM 683 C CA . LEU A 1 83 ? -3.481 -1.504 0.523 1.00 97.00 83 LEU A CA 1
ATOM 684 C C . LEU A 1 83 ? -2.414 -2.570 0.254 1.00 97.00 83 LEU A C 1
ATOM 686 O O . LEU A 1 83 ? -1.589 -2.404 -0.641 1.00 97.00 83 LEU A O 1
ATOM 690 N N . HIS A 1 84 ? -2.460 -3.691 0.979 1.00 96.31 84 HIS A N 1
ATOM 691 C CA . HIS A 1 84 ? -1.538 -4.805 0.758 1.00 96.31 84 HIS A CA 1
ATOM 692 C C . HIS A 1 84 ? -1.609 -5.312 -0.688 1.00 96.31 84 HIS A C 1
ATOM 694 O O . HIS A 1 84 ? -0.590 -5.473 -1.353 1.00 96.31 84 HIS A O 1
ATOM 700 N N . SER A 1 85 ? -2.827 -5.498 -1.206 1.00 96.00 85 SER A N 1
ATOM 701 C CA . SER A 1 85 ? -3.030 -5.956 -2.585 1.00 96.00 85 SER A CA 1
ATOM 702 C C . SER A 1 85 ? -2.523 -4.944 -3.618 1.00 96.00 85 SER A C 1
ATOM 704 O O . SER A 1 85 ? -2.106 -5.345 -4.700 1.00 96.00 85 SER A O 1
ATOM 706 N N . MET A 1 86 ? -2.541 -3.638 -3.325 1.00 97.38 86 MET A N 1
ATOM 707 C CA . MET A 1 86 ? -1.965 -2.636 -4.230 1.00 97.38 86 MET A CA 1
ATOM 708 C C . MET A 1 86 ? -0.457 -2.824 -4.398 1.00 97.38 86 MET A C 1
ATOM 710 O O . MET A 1 86 ? 0.031 -2.696 -5.516 1.00 97.38 86 MET A O 1
ATOM 714 N N . ALA A 1 87 ? 0.278 -3.171 -3.338 1.00 95.56 87 ALA A N 1
ATOM 715 C CA . ALA A 1 87 ? 1.708 -3.466 -3.450 1.00 95.56 87 ALA A CA 1
ATOM 716 C C . ALA A 1 87 ? 1.969 -4.697 -4.341 1.00 95.56 87 ALA A C 1
ATOM 718 O O . ALA A 1 87 ? 2.859 -4.675 -5.198 1.00 95.56 87 ALA A O 1
ATOM 719 N N . ASP A 1 88 ? 1.146 -5.742 -4.213 1.00 93.88 88 ASP A N 1
ATOM 720 C CA . ASP A 1 88 ? 1.222 -6.929 -5.074 1.00 93.88 88 ASP A CA 1
ATOM 721 C C . ASP A 1 88 ? 0.919 -6.585 -6.544 1.00 93.88 88 ASP A C 1
ATOM 723 O O . ASP A 1 88 ? 1.673 -6.959 -7.442 1.00 93.88 88 ASP A O 1
ATOM 727 N N . ILE A 1 89 ? -0.134 -5.806 -6.813 1.00 96.06 89 ILE A N 1
ATOM 728 C CA . ILE A 1 89 ? -0.480 -5.378 -8.180 1.00 96.06 89 ILE A CA 1
ATOM 729 C C . ILE A 1 89 ? 0.599 -4.448 -8.754 1.00 96.06 89 ILE A C 1
ATOM 731 O O . ILE A 1 89 ? 0.949 -4.565 -9.927 1.00 96.06 89 ILE A O 1
ATOM 735 N N . MET A 1 90 ? 1.177 -3.552 -7.951 1.00 97.19 90 MET A N 1
ATOM 736 C CA . MET A 1 90 ? 2.302 -2.721 -8.388 1.00 97.19 90 MET A CA 1
ATOM 737 C C . MET A 1 90 ? 3.507 -3.586 -8.778 1.00 97.19 90 MET A C 1
ATOM 739 O O . MET A 1 90 ? 4.174 -3.310 -9.771 1.00 97.19 90 MET A O 1
ATOM 743 N N . SER A 1 91 ? 3.736 -4.695 -8.074 1.00 94.75 91 SER A N 1
ATOM 744 C CA . SER A 1 91 ? 4.779 -5.660 -8.440 1.00 94.75 91 SER A CA 1
ATOM 745 C C . SER A 1 91 ? 4.520 -6.296 -9.806 1.00 94.75 91 SER A C 1
ATOM 747 O O . SER A 1 91 ? 5.463 -6.497 -10.567 1.00 94.75 91 SER A O 1
ATOM 749 N N . GLN A 1 92 ? 3.254 -6.546 -10.162 1.00 94.50 92 GLN A N 1
ATOM 750 C CA . GLN A 1 92 ? 2.876 -6.993 -11.508 1.00 94.50 92 GLN A CA 1
ATOM 751 C C . GLN A 1 92 ? 3.205 -5.930 -12.564 1.00 94.50 92 GLN A C 1
ATOM 753 O O . GLN A 1 92 ? 3.776 -6.258 -13.602 1.00 94.50 92 GLN A O 1
ATOM 758 N N . VAL A 1 93 ? 2.912 -4.651 -12.292 1.00 96.00 93 VAL A N 1
ATOM 759 C CA . VAL A 1 93 ? 3.270 -3.537 -13.192 1.00 96.00 93 VAL A CA 1
ATOM 760 C C . VAL A 1 93 ? 4.781 -3.499 -13.414 1.00 96.00 93 VAL A C 1
ATOM 762 O O . VAL A 1 93 ? 5.231 -3.563 -14.558 1.00 96.00 93 VAL A O 1
ATOM 765 N N . VAL A 1 94 ? 5.568 -3.463 -12.336 1.00 95.94 94 VAL A N 1
ATOM 766 C CA . VAL A 1 94 ? 7.036 -3.428 -12.412 1.00 95.94 94 VAL A CA 1
ATOM 767 C C . VAL A 1 94 ? 7.574 -4.648 -13.156 1.00 95.94 94 VAL A C 1
ATOM 769 O O . VAL A 1 94 ? 8.427 -4.522 -14.033 1.00 95.94 94 VAL A O 1
ATOM 772 N N . TYR A 1 95 ? 7.042 -5.834 -12.861 1.00 93.62 95 TYR A N 1
ATOM 773 C CA . TYR A 1 95 ? 7.447 -7.061 -13.527 1.00 93.62 95 TYR A CA 1
ATOM 774 C C . TYR A 1 95 ? 7.209 -7.004 -15.041 1.00 93.62 95 TYR A C 1
ATOM 776 O O . TYR A 1 95 ? 8.104 -7.360 -15.806 1.00 93.62 95 TYR A O 1
ATOM 784 N N . ARG A 1 96 ? 6.032 -6.545 -15.489 1.00 92.06 96 ARG A N 1
ATOM 785 C CA . ARG A 1 96 ? 5.689 -6.469 -16.919 1.00 92.06 96 ARG A CA 1
ATOM 786 C C . ARG A 1 96 ? 6.520 -5.428 -17.667 1.00 92.06 96 ARG A C 1
ATOM 788 O O . ARG A 1 96 ? 6.901 -5.690 -18.800 1.00 92.06 96 ARG A O 1
ATOM 795 N N . ILE A 1 97 ? 6.822 -4.293 -17.037 1.00 93.88 97 ILE A N 1
ATOM 796 C CA . ILE A 1 97 ? 7.626 -3.232 -17.659 1.00 93.88 97 ILE A CA 1
ATOM 797 C C . ILE A 1 97 ? 9.106 -3.606 -17.723 1.00 93.88 97 ILE A C 1
ATOM 799 O O . ILE A 1 97 ? 9.740 -3.423 -18.756 1.00 93.88 97 ILE A O 1
ATOM 803 N N . ILE A 1 98 ? 9.665 -4.116 -16.624 1.00 90.94 98 ILE A N 1
ATOM 804 C CA . ILE A 1 98 ? 11.113 -4.290 -16.494 1.00 90.94 98 ILE A CA 1
ATOM 805 C C . ILE A 1 98 ? 11.539 -5.702 -16.859 1.00 90.94 98 ILE A C 1
ATOM 807 O O . ILE A 1 98 ? 12.458 -5.895 -17.651 1.00 90.94 98 ILE A O 1
ATOM 811 N N . LEU A 1 99 ? 10.926 -6.701 -16.228 1.00 83.75 99 LEU A N 1
ATOM 812 C CA . LEU A 1 99 ? 11.448 -8.063 -16.216 1.00 83.75 99 LEU A CA 1
ATOM 813 C C . LEU A 1 99 ? 10.939 -8.894 -17.388 1.00 83.75 99 LEU A C 1
ATOM 815 O O . LEU A 1 99 ? 11.695 -9.739 -17.852 1.00 83.75 99 LEU A O 1
ATOM 819 N N . ASN A 1 100 ? 9.680 -8.688 -17.794 1.00 76.12 100 ASN A N 1
ATOM 820 C CA . ASN A 1 100 ? 8.978 -9.314 -18.921 1.00 76.12 100 ASN A CA 1
ATOM 821 C C . ASN A 1 100 ? 9.377 -10.782 -19.207 1.00 76.12 100 ASN A C 1
ATOM 823 O O . ASN A 1 100 ? 9.507 -11.206 -20.351 1.00 76.12 100 ASN A O 1
ATOM 827 N N . SER A 1 101 ? 9.622 -11.571 -18.157 1.00 67.25 101 SER A N 1
ATOM 828 C CA . SER A 1 101 ? 10.341 -12.850 -18.248 1.00 67.25 101 SER A CA 1
ATOM 829 C C . SER A 1 101 ? 9.390 -14.036 -18.171 1.00 67.25 101 SER A C 1
ATOM 831 O O . SER A 1 101 ? 9.571 -14.881 -17.305 1.00 67.25 101 SER A O 1
ATOM 833 N N . GLY A 1 102 ? 8.336 -14.058 -18.994 1.00 65.31 102 GLY A N 1
ATOM 834 C CA . GLY A 1 102 ? 7.459 -15.223 -19.213 1.00 65.31 102 GLY A CA 1
ATOM 835 C C . GLY A 1 102 ? 6.865 -15.925 -17.978 1.00 65.31 102 GLY A C 1
ATOM 836 O O . GLY A 1 102 ? 6.302 -17.007 -18.120 1.00 65.31 102 GLY A O 1
ATOM 837 N N . LEU A 1 103 ? 6.988 -15.373 -16.765 1.00 65.88 103 LEU A N 1
ATOM 838 C CA . LEU A 1 103 ? 6.525 -16.049 -15.561 1.00 65.88 103 LEU A CA 1
ATOM 839 C C . LEU A 1 103 ? 5.002 -16.066 -15.542 1.00 65.88 103 LEU A C 1
ATOM 841 O O . LEU A 1 103 ? 4.341 -15.078 -15.884 1.00 65.88 103 LEU A O 1
ATOM 845 N N . ASN A 1 104 ? 4.471 -17.183 -15.046 1.00 74.44 104 ASN A N 1
ATOM 846 C CA . ASN A 1 104 ? 3.073 -17.286 -14.661 1.00 74.44 104 ASN A CA 1
ATOM 847 C C . ASN A 1 104 ? 2.740 -16.166 -13.660 1.00 74.44 104 ASN A C 1
ATOM 849 O O . ASN A 1 104 ? 3.470 -15.947 -12.691 1.00 74.44 104 ASN A O 1
ATOM 853 N N . GLU A 1 105 ? 1.629 -15.479 -13.903 1.00 73.62 105 GLU A N 1
ATOM 854 C CA . GLU A 1 105 ? 1.118 -14.374 -13.095 1.00 73.62 105 GLU A CA 1
ATOM 855 C C . GLU A 1 105 ? 1.016 -14.700 -11.600 1.00 73.62 105 GLU A C 1
ATOM 857 O O . GLU A 1 105 ? 1.386 -13.879 -10.760 1.00 73.62 105 GLU A O 1
ATOM 862 N N . GLN A 1 106 ? 0.620 -15.931 -11.271 1.00 74.00 106 GLN A N 1
ATOM 863 C CA . GLN A 1 106 ? 0.485 -16.422 -9.896 1.00 74.00 106 GLN A CA 1
ATOM 864 C C . GLN A 1 106 ? 1.827 -16.503 -9.155 1.00 74.00 106 GLN A C 1
ATOM 866 O O . GLN A 1 106 ? 1.877 -16.529 -7.928 1.00 74.00 106 GLN A O 1
ATOM 871 N N . ASN A 1 107 ? 2.935 -16.529 -9.896 1.00 78.25 107 ASN A N 1
ATOM 872 C CA . ASN A 1 107 ? 4.278 -16.598 -9.342 1.00 78.25 107 ASN A CA 1
ATOM 873 C C . ASN A 1 107 ? 4.935 -15.230 -9.164 1.00 78.25 107 ASN A C 1
ATOM 875 O O . ASN A 1 107 ? 6.063 -15.185 -8.670 1.00 78.25 107 ASN A O 1
ATOM 879 N N . ILE A 1 108 ? 4.270 -14.137 -9.534 1.00 84.44 108 ILE A N 1
ATOM 880 C CA . ILE A 1 108 ? 4.798 -12.781 -9.397 1.00 84.44 108 ILE A CA 1
ATOM 881 C C . ILE A 1 108 ? 4.342 -12.226 -8.044 1.00 84.44 108 ILE A C 1
ATOM 883 O O . ILE A 1 108 ? 3.205 -11.801 -7.867 1.00 84.44 108 ILE A O 1
ATOM 887 N N . THR A 1 109 ? 5.252 -12.254 -7.072 1.00 86.12 109 THR A N 1
ATOM 888 C CA . THR A 1 109 ? 5.056 -11.666 -5.739 1.00 86.12 109 THR A CA 1
ATOM 889 C C . THR A 1 109 ? 6.012 -10.502 -5.536 1.00 86.12 109 THR A C 1
ATOM 891 O O . THR A 1 109 ? 7.079 -10.470 -6.158 1.00 86.12 109 THR A O 1
ATOM 894 N N . PHE A 1 110 ? 5.683 -9.589 -4.619 1.00 88.69 110 PHE A N 1
ATOM 895 C CA . PHE A 1 110 ? 6.542 -8.448 -4.288 1.00 88.69 110 PHE A CA 1
ATOM 896 C C . PHE A 1 110 ? 7.997 -8.860 -4.031 1.00 88.69 110 PHE A C 1
ATOM 898 O O . PHE A 1 110 ? 8.926 -8.360 -4.665 1.00 88.69 110 PHE A O 1
ATOM 905 N N . TYR A 1 111 ? 8.188 -9.854 -3.160 1.00 88.06 111 TYR A N 1
ATOM 906 C CA . TYR A 1 111 ? 9.506 -10.378 -2.808 1.00 88.06 111 TYR A CA 1
ATOM 907 C C . TYR A 1 111 ? 10.280 -10.912 -4.026 1.00 88.06 111 TYR A C 1
ATOM 909 O O . TYR A 1 111 ? 11.461 -10.611 -4.195 1.00 88.06 111 TYR A O 1
ATOM 917 N N . LYS A 1 112 ? 9.620 -11.677 -4.907 1.00 88.88 112 LYS A N 1
ATOM 918 C CA . LYS A 1 112 ? 10.262 -12.243 -6.104 1.00 88.88 112 LYS A CA 1
ATOM 919 C C . LYS A 1 112 ? 10.642 -11.161 -7.117 1.00 88.88 112 LYS A C 1
ATOM 921 O O . LYS A 1 112 ? 11.706 -11.256 -7.723 1.00 88.88 112 LYS A O 1
ATOM 926 N N . VAL A 1 113 ? 9.798 -10.143 -7.298 1.00 92.00 113 VAL A N 1
ATOM 927 C CA . VAL A 1 113 ? 10.086 -9.011 -8.196 1.00 92.00 113 VAL A CA 1
ATOM 928 C C . VAL A 1 113 ? 11.271 -8.210 -7.678 1.00 92.00 113 VAL A C 1
ATOM 930 O O . VAL A 1 113 ? 12.205 -7.965 -8.438 1.00 92.00 113 VAL A O 1
ATOM 933 N N . LYS A 1 114 ? 11.281 -7.889 -6.380 1.00 91.69 114 LYS A N 1
ATOM 934 C CA . LYS A 1 114 ? 12.402 -7.211 -5.727 1.00 91.69 114 LYS A CA 1
ATOM 935 C C . LYS A 1 114 ? 13.716 -7.975 -5.926 1.00 91.69 114 LYS A C 1
ATOM 937 O O . LYS A 1 114 ? 14.677 -7.397 -6.421 1.00 91.69 114 LYS A O 1
ATOM 942 N N . LYS A 1 115 ? 13.746 -9.279 -5.624 1.00 90.12 115 LYS A N 1
ATOM 943 C CA . LYS A 1 115 ? 14.952 -10.108 -5.789 1.00 90.12 115 LYS A CA 1
ATOM 944 C C . LYS A 1 115 ? 15.468 -10.100 -7.235 1.00 90.12 115 LYS A C 1
ATOM 946 O O . LYS A 1 115 ? 16.655 -9.910 -7.476 1.00 90.12 115 LYS A O 1
ATOM 951 N N . LYS A 1 116 ? 14.571 -10.235 -8.217 1.00 90.75 116 LYS A N 1
ATOM 952 C CA . LYS A 1 116 ? 14.945 -10.165 -9.640 1.00 90.75 116 LYS A CA 1
ATOM 953 C C . LYS A 1 116 ? 15.466 -8.785 -10.056 1.00 90.75 116 LYS A C 1
ATOM 955 O O . LYS A 1 116 ? 16.330 -8.697 -10.926 1.00 90.75 116 LYS A O 1
ATOM 960 N N . LEU A 1 117 ? 14.938 -7.708 -9.474 1.00 91.50 117 LEU A N 1
ATOM 961 C CA . LEU A 1 117 ? 15.462 -6.359 -9.697 1.00 91.50 117 LEU A CA 1
ATOM 962 C C . LEU A 1 117 ? 16.846 -6.180 -9.086 1.00 91.50 117 LEU A C 1
ATOM 964 O O . LEU A 1 117 ? 17.689 -5.567 -9.727 1.00 91.50 117 LEU A O 1
ATOM 968 N N . GLU A 1 118 ? 17.099 -6.727 -7.896 1.00 91.00 118 GLU A N 1
ATOM 969 C CA . GLU A 1 118 ? 18.434 -6.726 -7.288 1.00 91.00 118 GLU A CA 1
ATOM 970 C C . GLU A 1 118 ? 19.451 -7.389 -8.218 1.00 91.00 118 GLU A C 1
ATOM 972 O O . GLU A 1 118 ? 20.447 -6.759 -8.575 1.00 91.00 118 GLU A O 1
ATOM 977 N N . GLU A 1 119 ? 19.143 -8.597 -8.696 1.00 89.56 119 GLU A N 1
ATOM 978 C CA . GLU A 1 119 ? 19.980 -9.345 -9.639 1.00 89.56 119 GLU A CA 1
ATOM 979 C C . GLU A 1 119 ? 20.263 -8.530 -10.912 1.00 89.56 119 GLU A C 1
ATOM 981 O O . GLU A 1 119 ? 21.419 -8.369 -11.299 1.00 89.56 119 GLU A O 1
ATOM 986 N N . ARG A 1 120 ? 19.239 -7.936 -11.540 1.00 89.19 120 ARG A N 1
ATOM 987 C CA . ARG A 1 120 ? 19.423 -7.151 -12.775 1.00 89.19 120 ARG A CA 1
ATOM 988 C C . ARG A 1 120 ? 20.067 -5.785 -12.572 1.00 89.19 120 ARG A C 1
ATOM 990 O O . ARG A 1 120 ? 20.770 -5.316 -13.458 1.00 89.19 120 ARG A O 1
ATOM 997 N N . SER A 1 121 ? 19.857 -5.143 -11.428 1.00 90.12 121 SER A N 1
ATOM 998 C CA . SER A 1 121 ? 20.448 -3.831 -11.134 1.00 90.12 121 SER A CA 1
ATOM 999 C C . SER A 1 121 ? 21.975 -3.872 -11.029 1.00 90.12 121 SER A C 1
ATOM 1001 O O . 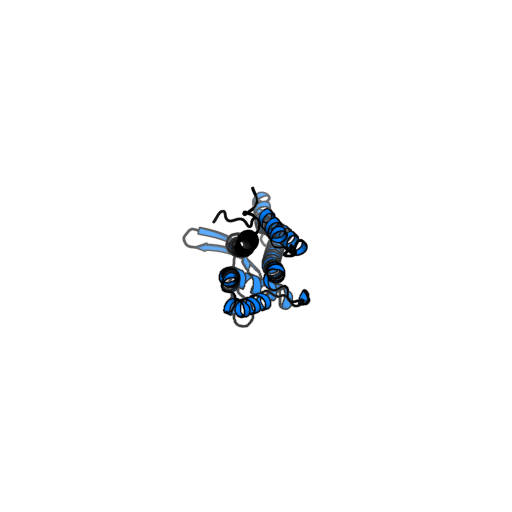SER A 1 121 ? 22.619 -2.840 -11.186 1.00 90.12 121 SER A O 1
ATOM 1003 N N . SER A 1 122 ? 22.557 -5.061 -10.820 1.00 88.50 122 SER A N 1
ATOM 1004 C CA . SER A 1 122 ? 24.010 -5.265 -10.862 1.00 88.50 122 SER A CA 1
ATOM 1005 C C . SER A 1 122 ? 24.613 -5.061 -12.259 1.00 88.50 122 SER A C 1
ATOM 1007 O O . SER A 1 122 ? 25.790 -4.732 -12.369 1.00 88.50 122 SER A O 1
ATOM 1009 N N . THR A 1 123 ? 23.812 -5.221 -13.320 1.00 89.81 123 THR A N 1
ATOM 1010 C CA . THR A 1 123 ? 24.242 -5.081 -14.722 1.00 89.81 123 THR A CA 1
ATOM 1011 C C . THR A 1 123 ? 23.583 -3.906 -15.444 1.00 89.81 123 THR A C 1
ATOM 1013 O O . THR A 1 123 ? 24.144 -3.394 -16.408 1.00 89.81 123 THR A O 1
ATOM 1016 N N . ASP A 1 124 ? 22.428 -3.431 -14.970 1.00 90.50 124 ASP A N 1
ATOM 1017 C CA . ASP A 1 124 ? 21.728 -2.266 -15.511 1.00 90.50 124 ASP A CA 1
ATOM 1018 C C . ASP A 1 124 ? 21.452 -1.227 -14.413 1.00 90.50 124 ASP A C 1
ATOM 1020 O O . ASP A 1 124 ? 20.441 -1.272 -13.704 1.00 90.50 124 ASP A O 1
ATOM 1024 N N . ILE A 1 125 ? 22.351 -0.242 -14.311 1.00 91.25 125 ILE A N 1
ATOM 1025 C CA . ILE A 1 125 ? 22.273 0.851 -13.330 1.00 91.25 125 ILE A CA 1
ATOM 1026 C C . ILE A 1 125 ? 20.999 1.696 -13.478 1.00 91.25 125 ILE A C 1
ATOM 1028 O O . ILE A 1 125 ? 20.568 2.349 -12.527 1.00 91.25 125 ILE A O 1
ATOM 1032 N N . SER A 1 126 ? 20.352 1.678 -14.651 1.00 91.06 126 SER A N 1
ATOM 1033 C CA . SER A 1 126 ? 19.114 2.430 -14.866 1.00 91.06 126 SER A CA 1
ATOM 1034 C C . SER A 1 126 ? 17.931 1.881 -14.062 1.00 91.06 126 SER A C 1
ATOM 1036 O O . SER A 1 126 ? 16.951 2.600 -13.864 1.00 91.06 126 SER A O 1
ATOM 1038 N N . LEU A 1 127 ? 18.047 0.654 -13.538 1.00 94.38 127 LEU A N 1
ATOM 1039 C CA . LEU A 1 127 ? 17.044 0.007 -12.692 1.00 94.38 127 LEU A CA 1
ATOM 1040 C C . LEU A 1 127 ? 17.171 0.357 -11.205 1.00 94.38 127 LEU A C 1
ATOM 1042 O O . LEU A 1 127 ? 16.229 0.110 -10.448 1.00 94.38 127 LEU A O 1
ATOM 1046 N N . LEU A 1 128 ? 18.299 0.938 -10.780 1.00 94.44 128 LEU A N 1
ATOM 1047 C CA . LEU A 1 128 ? 18.571 1.234 -9.371 1.00 94.44 128 LEU A CA 1
ATOM 1048 C C . LEU A 1 128 ? 17.467 2.090 -8.710 1.00 94.44 128 LEU A C 1
ATOM 1050 O O . LEU A 1 128 ? 16.978 1.681 -7.661 1.00 94.44 128 LEU A O 1
ATOM 1054 N N . PRO A 1 129 ? 16.937 3.165 -9.336 1.00 96.38 129 PRO A N 1
ATOM 1055 C CA . PRO A 1 129 ? 15.860 3.952 -8.728 1.00 96.38 129 PRO A CA 1
ATOM 1056 C C . PRO A 1 129 ? 14.555 3.173 -8.500 1.00 96.38 129 PRO A C 1
ATOM 1058 O O . PRO A 1 129 ? 13.816 3.461 -7.559 1.00 96.38 129 PRO A O 1
ATOM 1061 N N . ILE A 1 130 ? 14.242 2.198 -9.361 1.00 96.69 130 ILE A N 1
ATOM 1062 C CA . ILE A 1 130 ? 13.041 1.360 -9.213 1.00 96.69 130 ILE A CA 1
ATOM 1063 C C . ILE A 1 130 ? 13.250 0.364 -8.075 1.00 96.69 130 ILE A C 1
ATOM 1065 O O . ILE A 1 130 ? 12.367 0.203 -7.233 1.00 96.69 130 ILE A O 1
ATOM 1069 N N . LYS A 1 131 ? 14.426 -0.277 -8.034 1.00 95.81 131 LYS A N 1
ATOM 1070 C CA . LYS A 1 131 ? 14.819 -1.165 -6.937 1.00 95.81 131 LYS A CA 1
ATOM 1071 C C . LYS A 1 131 ? 14.725 -0.433 -5.598 1.00 95.81 131 LYS A C 1
ATOM 1073 O O . LYS A 1 131 ? 14.086 -0.950 -4.688 1.00 95.81 131 LYS A O 1
ATOM 1078 N N . ASP A 1 132 ? 15.312 0.755 -5.494 1.00 96.44 132 ASP A N 1
ATOM 1079 C CA . ASP A 1 132 ? 15.334 1.527 -4.250 1.00 96.44 132 ASP A CA 1
ATOM 1080 C C . ASP A 1 132 ? 13.918 1.931 -3.821 1.00 96.44 132 ASP A C 1
ATOM 1082 O O . ASP A 1 132 ? 13.557 1.762 -2.662 1.00 96.44 132 ASP A O 1
ATOM 1086 N N . ALA A 1 133 ? 13.058 2.348 -4.757 1.00 97.25 133 ALA A N 1
ATOM 1087 C CA . ALA A 1 133 ? 11.656 2.642 -4.449 1.00 97.25 133 ALA A CA 1
ATOM 1088 C C . ALA A 1 133 ? 10.876 1.410 -3.947 1.00 97.25 133 ALA A C 1
ATOM 1090 O O . ALA A 1 133 ? 10.036 1.531 -3.054 1.00 97.25 133 ALA A O 1
ATOM 1091 N N . MET A 1 134 ? 11.143 0.219 -4.495 1.00 96.94 134 MET A N 1
ATOM 1092 C CA . MET A 1 134 ? 10.565 -1.024 -3.973 1.00 96.94 134 MET A CA 1
ATOM 1093 C C . MET A 1 134 ? 11.142 -1.396 -2.603 1.00 96.94 134 MET A C 1
ATOM 1095 O O . MET A 1 134 ? 10.408 -1.893 -1.748 1.00 96.94 134 MET A O 1
ATOM 1099 N N . GLU A 1 135 ? 12.430 -1.149 -2.372 1.00 96.75 135 GLU A N 1
ATOM 1100 C CA . GLU A 1 135 ? 13.064 -1.410 -1.081 1.00 96.75 135 GLU A CA 1
ATOM 1101 C C . GLU A 1 135 ? 12.532 -0.489 0.016 1.00 96.75 135 GLU A C 1
ATOM 1103 O O . GLU A 1 135 ? 12.269 -0.954 1.125 1.00 96.75 135 GLU A O 1
ATOM 1108 N N . ASP A 1 136 ? 12.291 0.781 -0.304 1.00 97.19 136 ASP A N 1
ATOM 1109 C CA . ASP A 1 136 ? 11.669 1.738 0.608 1.00 97.19 136 ASP A CA 1
ATOM 1110 C C . ASP A 1 136 ? 10.282 1.256 1.054 1.00 97.19 136 ASP A C 1
ATOM 1112 O O . ASP A 1 136 ? 9.977 1.268 2.246 1.00 97.19 136 ASP A O 1
ATOM 1116 N N . LEU A 1 137 ? 9.456 0.766 0.118 1.00 97.25 137 LEU A N 1
ATOM 1117 C CA . LEU A 1 137 ? 8.157 0.173 0.450 1.00 97.25 137 LEU A CA 1
ATOM 1118 C C . LEU A 1 137 ? 8.312 -1.078 1.324 1.00 97.25 137 LEU A C 1
ATOM 1120 O O . LEU A 1 137 ? 7.609 -1.217 2.319 1.00 97.25 137 LEU A O 1
ATOM 1124 N N . TRP A 1 138 ? 9.254 -1.967 1.000 1.00 96.06 138 TRP A N 1
ATOM 1125 C CA . TRP A 1 138 ? 9.501 -3.194 1.765 1.00 96.06 138 TRP A CA 1
ATOM 1126 C C . TRP A 1 138 ? 9.958 -2.936 3.207 1.00 96.06 138 TRP A C 1
ATOM 1128 O O . TRP A 1 138 ? 9.571 -3.654 4.134 1.00 96.06 138 TRP A O 1
ATOM 1138 N N . ARG A 1 139 ? 10.815 -1.930 3.401 1.00 96.25 139 ARG A N 1
ATOM 1139 C CA . ARG A 1 139 ? 11.375 -1.568 4.709 1.00 96.25 139 ARG A CA 1
ATOM 1140 C C . ARG A 1 139 ? 10.472 -0.646 5.518 1.00 96.25 139 ARG A C 1
ATOM 1142 O O . ARG A 1 139 ? 10.725 -0.466 6.705 1.00 96.25 139 ARG A O 1
ATOM 1149 N N . ASN A 1 140 ? 9.441 -0.065 4.912 1.00 97.50 140 ASN A N 1
ATOM 1150 C CA . ASN A 1 140 ? 8.539 0.836 5.609 1.00 97.50 140 ASN A CA 1
ATOM 1151 C C . ASN A 1 140 ? 7.754 0.098 6.711 1.00 97.50 140 ASN A C 1
ATOM 1153 O O . ASN A 1 140 ? 7.097 -0.916 6.468 1.00 97.50 140 ASN A O 1
ATOM 1157 N N . ASN A 1 141 ? 7.802 0.641 7.929 1.00 97.50 141 ASN A N 1
ATOM 1158 C CA . ASN A 1 141 ? 7.176 0.038 9.108 1.00 97.50 141 ASN A CA 1
ATOM 1159 C C . ASN A 1 141 ? 5.654 -0.095 8.958 1.00 97.50 141 ASN A C 1
ATOM 1161 O O . ASN A 1 141 ? 5.093 -1.132 9.313 1.00 97.50 141 ASN A O 1
ATOM 1165 N N . SER A 1 142 ? 4.993 0.917 8.392 1.00 97.75 142 SER A N 1
ATOM 1166 C CA . SER A 1 142 ? 3.547 0.908 8.151 1.00 97.75 142 SER A CA 1
ATOM 1167 C C . SER A 1 142 ? 3.148 -0.190 7.162 1.00 97.75 142 SER A C 1
ATOM 1169 O O . SER A 1 142 ? 2.190 -0.928 7.403 1.00 97.75 142 SER A O 1
ATOM 1171 N N . PHE A 1 143 ? 3.921 -0.373 6.088 1.00 97.62 143 PHE A N 1
ATOM 1172 C CA . PHE A 1 143 ? 3.723 -1.468 5.143 1.00 97.62 143 PHE A CA 1
ATOM 1173 C C . PHE A 1 143 ? 3.956 -2.832 5.793 1.00 97.62 143 PHE A C 1
ATOM 1175 O O . PHE A 1 143 ? 3.128 -3.726 5.634 1.00 97.62 143 PHE A O 1
ATOM 1182 N N . GLN A 1 144 ? 5.039 -3.001 6.558 1.00 97.56 144 GLN A N 1
ATOM 1183 C CA . GLN A 1 144 ? 5.320 -4.258 7.256 1.00 97.56 144 GLN A CA 1
ATOM 1184 C C . GLN A 1 144 ? 4.227 -4.613 8.263 1.00 97.56 144 GLN A C 1
ATOM 1186 O O . GLN A 1 144 ? 3.822 -5.774 8.337 1.00 97.56 144 GLN A O 1
ATOM 1191 N N . TYR A 1 145 ? 3.716 -3.623 8.999 1.00 97.75 145 TYR A N 1
ATOM 1192 C CA . TYR A 1 145 ? 2.565 -3.805 9.872 1.00 97.75 145 TYR A CA 1
ATOM 1193 C C . TYR A 1 145 ? 1.351 -4.276 9.071 1.00 97.75 145 TYR A C 1
ATOM 1195 O O . TYR A 1 145 ? 0.795 -5.324 9.385 1.00 97.75 145 TYR A O 1
ATOM 1203 N N . ILE A 1 146 ? 0.971 -3.557 8.006 1.00 97.44 146 ILE A N 1
ATOM 1204 C CA . ILE A 1 146 ? -0.183 -3.901 7.159 1.00 97.44 146 ILE A CA 1
ATOM 1205 C C . ILE A 1 146 ? -0.033 -5.303 6.564 1.00 97.44 146 ILE A C 1
ATOM 1207 O O . ILE A 1 146 ? -0.980 -6.088 6.600 1.00 97.44 146 ILE A O 1
ATOM 1211 N N . ALA A 1 147 ? 1.143 -5.652 6.048 1.00 95.94 147 ALA A N 1
ATOM 1212 C CA . ALA A 1 147 ? 1.390 -6.955 5.450 1.00 95.94 147 ALA A CA 1
ATOM 1213 C C . ALA A 1 147 ? 1.281 -8.088 6.471 1.00 95.94 147 ALA A C 1
ATOM 1215 O O . ALA A 1 147 ? 0.611 -9.094 6.224 1.00 95.94 147 ALA A O 1
ATOM 1216 N N . SER A 1 148 ? 1.888 -7.928 7.641 1.00 96.06 148 SER A N 1
ATOM 1217 C CA . SER A 1 148 ? 1.808 -8.915 8.718 1.00 96.06 148 SER A CA 1
ATOM 1218 C C . SER A 1 148 ? 0.401 -9.012 9.311 1.00 96.06 148 SER A C 1
ATOM 1220 O O . SER A 1 148 ? -0.076 -10.117 9.572 1.00 96.06 148 SER A O 1
ATOM 1222 N N . PHE A 1 149 ? -0.297 -7.885 9.451 1.00 96.12 149 PHE A N 1
ATOM 1223 C CA . PHE A 1 149 ? -1.686 -7.812 9.899 1.00 96.12 149 PHE A CA 1
ATOM 1224 C C . PHE A 1 149 ? -2.616 -8.557 8.937 1.00 96.12 149 PHE A C 1
ATOM 1226 O O . PHE A 1 149 ? -3.318 -9.482 9.339 1.00 96.12 149 PHE A O 1
ATOM 1233 N N . VAL A 1 150 ? -2.560 -8.233 7.642 1.00 95.38 150 VAL A N 1
ATOM 1234 C CA . VAL A 1 150 ? -3.378 -8.875 6.604 1.00 95.38 150 VAL A CA 1
ATOM 1235 C C . VAL A 1 150 ? -3.112 -10.374 6.536 1.00 95.38 150 VAL A C 1
ATOM 1237 O O . VAL A 1 150 ? -4.058 -11.154 6.443 1.00 95.38 150 VAL A O 1
ATOM 1240 N N . ASN A 1 151 ? -1.849 -10.797 6.611 1.00 93.75 151 ASN A N 1
ATOM 1241 C CA . ASN A 1 151 ? -1.512 -12.219 6.616 1.00 93.75 151 ASN A CA 1
ATOM 1242 C C . ASN A 1 151 ? -2.016 -12.936 7.875 1.00 93.75 151 ASN A C 1
ATOM 1244 O O . ASN A 1 151 ? -2.442 -14.087 7.790 1.00 93.75 151 ASN A O 1
ATOM 1248 N N . THR A 1 152 ? -1.996 -12.268 9.028 1.00 93.00 152 THR A N 1
ATOM 1249 C CA . THR A 1 152 ? -2.535 -12.817 10.279 1.00 93.00 152 THR A CA 1
ATOM 1250 C C . THR A 1 152 ? -4.048 -12.998 10.179 1.00 93.00 152 THR A C 1
ATOM 1252 O O . THR A 1 152 ? -4.531 -14.111 10.385 1.00 93.00 152 THR A O 1
ATOM 1255 N N . VAL A 1 153 ? -4.773 -11.960 9.749 1.00 90.06 153 VAL A N 1
ATOM 1256 C CA . VAL A 1 153 ? -6.235 -12.001 9.576 1.00 90.06 153 VAL A CA 1
ATOM 1257 C C . VAL A 1 153 ? -6.665 -13.042 8.540 1.00 90.06 153 VAL A C 1
ATOM 1259 O O . VAL A 1 153 ? -7.650 -13.739 8.748 1.00 90.06 153 VAL A O 1
ATOM 1262 N N . LYS A 1 154 ? -5.925 -13.187 7.433 1.00 84.38 154 LYS A N 1
ATOM 1263 C CA . LYS A 1 154 ? -6.261 -14.142 6.362 1.00 84.38 154 LYS A CA 1
ATOM 1264 C C . LYS A 1 154 ? -6.012 -15.604 6.725 1.00 84.38 154 LYS A C 1
ATOM 1266 O O . LYS A 1 154 ? -6.766 -16.463 6.283 1.00 84.38 154 LYS A O 1
ATOM 1271 N N . HIS A 1 155 ? -4.922 -15.898 7.432 1.00 76.94 155 HIS A N 1
ATOM 1272 C CA . HIS A 1 155 ? -4.418 -17.273 7.544 1.00 76.94 155 HIS A CA 1
ATOM 1273 C C . HIS A 1 155 ? -4.407 -17.832 8.963 1.00 76.94 155 HIS A C 1
ATOM 1275 O O . HIS A 1 155 ? -4.117 -19.014 9.130 1.00 76.94 155 HIS A O 1
ATOM 1281 N N . ARG A 1 156 ? -4.641 -17.004 9.987 1.00 74.12 156 ARG A N 1
ATOM 1282 C CA . ARG A 1 156 ? -4.491 -17.424 11.386 1.00 74.12 156 ARG A CA 1
ATOM 1283 C C . ARG A 1 156 ? -5.730 -17.118 12.207 1.00 74.12 156 ARG A C 1
ATOM 1285 O O . ARG A 1 156 ? -6.376 -18.038 12.688 1.00 74.12 156 ARG A O 1
ATOM 1292 N N . SER A 1 157 ? -6.040 -15.840 12.379 1.00 78.50 157 SER A N 1
ATOM 1293 C CA . SER A 1 157 ? -7.140 -15.384 13.226 1.00 78.50 157 SER A CA 1
ATOM 1294 C C . SER A 1 157 ? -7.389 -13.899 13.006 1.00 78.50 157 SER A C 1
ATOM 1296 O O . SER A 1 157 ? -6.468 -13.154 12.663 1.00 78.50 157 SER A O 1
ATOM 1298 N N . ILE A 1 158 ? -8.612 -13.446 13.282 1.00 78.88 158 ILE A N 1
ATOM 1299 C CA . ILE A 1 158 ? -8.889 -12.015 13.429 1.00 78.88 158 ILE A CA 1
ATOM 1300 C C . ILE A 1 158 ? -8.004 -11.476 14.565 1.00 78.88 158 ILE A C 1
ATOM 1302 O O . ILE A 1 158 ? -7.840 -12.128 15.600 1.00 78.88 158 ILE A O 1
ATOM 1306 N N . VAL A 1 159 ? -7.363 -10.327 14.339 1.00 79.50 159 VAL A N 1
ATOM 1307 C CA . VAL A 1 159 ? -6.615 -9.632 15.390 1.00 79.50 159 VAL A CA 1
ATOM 1308 C C . VAL A 1 159 ? -7.637 -8.963 16.287 1.00 79.50 159 VAL A C 1
ATOM 1310 O O . VAL A 1 159 ? -8.381 -8.104 15.828 1.00 79.50 159 VAL A O 1
ATOM 1313 N N . ASP A 1 160 ? -7.655 -9.380 17.546 1.00 84.31 160 ASP A N 1
ATOM 1314 C CA . ASP A 1 160 ? -8.602 -8.911 18.548 1.00 84.31 160 ASP A CA 1
ATOM 1315 C C . ASP A 1 160 ? -8.593 -7.375 18.666 1.00 84.31 160 ASP A C 1
ATOM 1317 O O . ASP A 1 160 ? -7.534 -6.733 18.615 1.00 84.31 160 ASP A O 1
ATOM 1321 N N . THR A 1 161 ? -9.774 -6.787 18.821 1.00 87.12 161 THR A N 1
ATOM 1322 C CA . THR A 1 161 ? -9.982 -5.346 18.912 1.00 87.12 161 THR A CA 1
ATOM 1323 C C . THR A 1 161 ? -10.592 -4.954 20.245 1.00 87.12 161 THR A C 1
ATOM 1325 O O . THR A 1 161 ? -11.212 -5.740 20.957 1.00 87.12 161 THR A O 1
ATOM 1328 N N . LYS A 1 162 ? -10.374 -3.699 20.633 1.00 84.94 162 LYS A N 1
ATOM 1329 C CA . LYS A 1 162 ? -11.038 -3.121 21.798 1.00 84.94 162 LYS A CA 1
ATOM 1330 C C . LYS A 1 162 ? -11.329 -1.651 21.560 1.00 84.94 162 LYS A C 1
ATOM 1332 O O . LYS A 1 162 ? -10.413 -0.890 21.230 1.00 84.94 162 LYS A O 1
ATOM 1337 N N . TYR A 1 163 ? -12.570 -1.232 21.798 1.00 85.44 163 TYR A N 1
ATOM 1338 C CA . TYR A 1 163 ? -12.854 0.189 21.926 1.00 85.44 163 TYR A CA 1
ATOM 1339 C C . TYR A 1 163 ? -12.196 0.733 23.193 1.00 85.44 163 TYR A C 1
ATOM 1341 O O . TYR A 1 163 ? -12.411 0.240 24.302 1.00 85.44 163 TYR A O 1
ATOM 1349 N N . THR A 1 164 ? -11.351 1.741 23.018 1.00 87.75 164 THR A N 1
ATOM 1350 C CA . THR A 1 164 ? -10.501 2.272 24.079 1.00 87.75 164 THR A CA 1
ATOM 1351 C C . THR A 1 164 ? -10.637 3.785 24.153 1.00 87.75 164 THR A C 1
ATOM 1353 O O . THR A 1 164 ? -10.787 4.463 23.139 1.00 87.75 164 THR A O 1
ATOM 1356 N N . PHE A 1 165 ? -10.547 4.305 25.374 1.00 86.12 165 PHE A N 1
ATOM 1357 C CA . PHE A 1 165 ? -10.423 5.723 25.676 1.00 86.12 165 PHE A CA 1
ATOM 1358 C C . PHE A 1 165 ? -9.074 5.939 26.362 1.00 86.12 165 PHE A C 1
ATOM 1360 O O . PHE A 1 165 ? -8.800 5.321 27.389 1.00 86.12 165 PHE A O 1
ATOM 1367 N N . GLU A 1 166 ? -8.226 6.795 25.801 1.00 87.94 166 GLU A N 1
ATOM 1368 C CA . GLU A 1 166 ? -6.936 7.168 26.382 1.00 87.94 166 GLU A CA 1
ATOM 1369 C C . GLU A 1 166 ? -6.879 8.692 26.563 1.00 87.94 166 GLU A C 1
ATOM 1371 O O . GLU A 1 166 ? -7.082 9.459 25.619 1.00 87.94 166 GLU A O 1
ATOM 1376 N N . LEU A 1 167 ? -6.569 9.134 27.784 1.00 83.94 167 LEU A N 1
ATOM 1377 C CA . LEU A 1 167 ? -6.192 10.514 28.081 1.00 83.94 167 LEU A CA 1
ATOM 1378 C C . LEU A 1 167 ? -4.687 10.536 28.353 1.00 83.94 167 LEU A C 1
ATOM 1380 O O . LEU A 1 167 ? -4.233 10.051 29.388 1.00 83.94 167 LEU A O 1
ATOM 1384 N N . LYS A 1 168 ? -3.901 11.083 27.424 1.00 81.62 168 LYS A N 1
ATOM 1385 C CA . LYS A 1 168 ? -2.439 11.149 27.550 1.00 81.62 168 LYS A CA 1
ATOM 1386 C C . LYS A 1 168 ? -1.962 12.571 27.291 1.00 81.62 168 LYS A C 1
ATOM 1388 O O . LYS A 1 168 ? -2.239 13.133 26.237 1.00 81.62 168 LYS A O 1
ATOM 1393 N N . GLN A 1 169 ? -1.248 13.153 28.260 1.00 78.06 169 GLN A N 1
ATOM 1394 C CA . GLN A 1 169 ? -0.692 14.516 28.172 1.00 78.06 169 GLN A CA 1
ATOM 1395 C C . GLN A 1 169 ? -1.742 15.577 27.778 1.00 78.06 169 GLN A C 1
ATOM 1397 O O . GLN A 1 169 ? -1.505 16.415 26.912 1.00 78.06 169 GLN A O 1
ATOM 1402 N N . GLY A 1 170 ? -2.945 15.498 28.360 1.00 76.00 170 GLY A N 1
ATOM 1403 C CA . GLY A 1 170 ? -4.045 16.426 28.066 1.00 76.00 170 GLY A CA 1
ATOM 1404 C C . GLY A 1 170 ? -4.715 16.230 26.699 1.00 76.00 170 GLY A C 1
ATOM 1405 O O . GLY A 1 170 ? -5.634 16.972 26.366 1.00 76.00 170 GLY A O 1
ATOM 1406 N N . ARG A 1 171 ? -4.300 15.231 25.908 1.00 76.31 171 ARG A N 1
ATOM 1407 C CA . ARG A 1 171 ? -4.962 14.853 24.654 1.00 76.31 171 ARG A CA 1
ATOM 1408 C C . ARG A 1 171 ? -5.851 13.643 24.880 1.00 76.31 171 ARG A C 1
ATOM 1410 O O . ARG A 1 171 ? -5.400 12.610 25.375 1.00 76.31 171 ARG A O 1
ATOM 1417 N N . TYR A 1 172 ? -7.110 13.789 24.496 1.00 82.88 172 TYR A N 1
ATOM 1418 C CA . TYR A 1 172 ? -8.096 12.722 24.508 1.00 82.88 172 TYR A CA 1
ATOM 1419 C C . TYR A 1 172 ? -8.103 12.006 23.156 1.00 82.88 172 TYR A C 1
ATOM 1421 O O . TYR A 1 172 ? -8.221 12.646 22.108 1.00 82.88 172 TYR A O 1
ATOM 1429 N N . ARG A 1 173 ? -7.986 10.678 23.181 1.00 87.62 173 ARG A N 1
ATOM 1430 C CA . ARG A 1 173 ? -8.145 9.809 22.012 1.00 87.62 173 ARG A CA 1
ATOM 1431 C C . ARG A 1 173 ? -9.125 8.697 22.353 1.00 87.62 173 ARG A C 1
ATOM 1433 O O . ARG A 1 173 ? -9.046 8.099 23.422 1.00 87.62 173 ARG A O 1
ATOM 1440 N N . GLN A 1 174 ? -10.038 8.421 21.434 1.00 86.38 174 GLN A N 1
ATOM 1441 C CA . GLN A 1 174 ? -10.987 7.323 21.553 1.00 86.38 174 GLN A CA 1
ATOM 1442 C C . GLN A 1 174 ? -11.175 6.625 20.210 1.00 86.38 174 GLN A C 1
ATOM 1444 O O . GLN A 1 174 ? -10.979 7.244 19.161 1.00 86.38 174 GLN A O 1
ATOM 1449 N N . GLY A 1 175 ? -11.575 5.358 20.250 1.00 88.31 175 GLY A N 1
ATOM 1450 C CA . GLY A 1 175 ? -11.844 4.560 19.060 1.00 88.31 175 GLY A CA 1
ATOM 1451 C C . GLY A 1 175 ? -11.436 3.103 19.226 1.00 88.31 175 GLY A C 1
ATOM 1452 O O . GLY A 1 175 ? -11.103 2.642 20.318 1.00 88.31 175 GLY A O 1
ATOM 1453 N N . ILE A 1 176 ? -11.436 2.375 18.114 1.00 91.81 176 ILE A N 1
ATOM 1454 C CA . ILE A 1 176 ? -10.970 0.991 18.088 1.00 91.81 176 ILE A CA 1
ATOM 1455 C C . ILE A 1 176 ? -9.444 0.952 18.059 1.00 91.81 176 ILE A C 1
ATOM 1457 O O . ILE A 1 176 ? -8.794 1.663 17.287 1.00 91.81 176 ILE A O 1
ATOM 1461 N N . LYS A 1 177 ? -8.885 0.049 18.861 1.00 93.38 177 LYS A N 1
ATOM 1462 C CA . LYS A 1 177 ? -7.476 -0.320 18.832 1.00 93.38 177 LYS A CA 1
ATOM 1463 C C . LYS A 1 177 ? -7.350 -1.799 18.483 1.00 93.38 177 LYS A C 1
ATOM 1465 O O . LYS A 1 177 ? -7.973 -2.636 19.136 1.00 93.38 177 LYS A O 1
ATOM 1470 N N . PHE A 1 178 ? -6.551 -2.116 17.469 1.00 93.94 178 PHE A N 1
ATOM 1471 C CA . PHE A 1 178 ? -6.114 -3.486 17.218 1.00 93.94 178 PHE A CA 1
ATOM 1472 C C . PHE A 1 178 ? -5.082 -3.865 18.270 1.00 93.94 178 PHE A C 1
ATOM 1474 O O . PHE A 1 178 ? -4.128 -3.113 18.500 1.00 93.94 178 PHE A O 1
ATOM 1481 N N . LYS A 1 179 ? -5.266 -5.018 18.916 1.00 94.06 179 LYS A N 1
ATOM 1482 C CA . LYS A 1 179 ? -4.312 -5.517 19.905 1.00 94.06 179 LYS A CA 1
ATOM 1483 C C . LYS A 1 179 ? -2.986 -5.887 19.243 1.00 94.06 179 LYS A C 1
ATOM 1485 O O . LYS A 1 179 ? -2.900 -6.158 18.045 1.00 94.06 179 LYS A O 1
ATOM 1490 N N . LYS A 1 180 ? -1.934 -5.915 20.061 1.00 94.62 180 LYS A N 1
ATOM 1491 C CA . LYS A 1 180 ? -0.607 -6.383 19.663 1.00 94.62 180 LYS A CA 1
ATOM 1492 C C . LYS A 1 180 ? -0.695 -7.819 19.150 1.00 94.62 180 LYS A C 1
ATOM 1494 O O . LYS A 1 180 ? -1.436 -8.633 19.701 1.00 94.62 180 LYS A O 1
ATOM 1499 N N . PHE A 1 181 ? 0.095 -8.149 18.138 1.00 94.56 181 PHE A N 1
ATOM 1500 C CA . PHE A 1 181 ? 0.114 -9.489 17.554 1.00 94.56 181 PHE A CA 1
ATOM 1501 C C . PHE A 1 181 ? 1.534 -9.905 17.170 1.00 94.56 181 PHE A C 1
ATOM 1503 O O . PHE A 1 181 ? 2.443 -9.082 17.067 1.00 94.56 181 PHE A O 1
ATOM 1510 N N . ASN A 1 182 ? 1.726 -11.209 16.974 1.00 93.19 182 ASN A N 1
ATOM 1511 C CA . ASN A 1 182 ? 2.998 -11.787 16.556 1.00 93.19 182 ASN A CA 1
ATOM 1512 C C . ASN A 1 182 ? 2.846 -12.433 15.184 1.00 93.19 182 ASN A C 1
ATOM 1514 O O . ASN A 1 182 ? 1.967 -13.273 14.975 1.00 93.19 182 ASN A O 1
ATOM 1518 N N . TYR A 1 183 ? 3.752 -12.112 14.267 1.00 93.56 183 TYR A N 1
ATOM 1519 C CA . TYR A 1 183 ? 3.789 -12.736 12.952 1.00 93.56 183 TYR A CA 1
ATOM 1520 C C . TYR A 1 183 ? 5.226 -13.087 12.580 1.00 93.56 183 TYR A C 1
ATOM 1522 O O . TYR A 1 183 ? 6.105 -12.234 12.596 1.00 93.56 183 TYR A O 1
ATOM 1530 N N . LYS A 1 184 ? 5.465 -14.370 12.274 1.00 91.69 184 LYS A N 1
ATOM 1531 C CA . LYS A 1 184 ? 6.788 -14.919 11.912 1.00 91.69 184 LYS A CA 1
ATOM 1532 C C . LYS A 1 184 ? 7.932 -14.500 12.861 1.00 91.69 184 LYS A C 1
ATOM 1534 O O . LYS A 1 184 ? 9.035 -14.224 12.413 1.00 91.69 184 LYS A O 1
ATOM 1539 N N . GLY A 1 185 ? 7.664 -14.464 14.168 1.00 91.62 185 GLY A N 1
ATOM 1540 C CA . GLY A 1 185 ? 8.651 -14.095 15.192 1.00 91.62 185 GLY A CA 1
ATOM 1541 C C . GLY A 1 185 ? 8.815 -12.588 15.420 1.00 91.62 185 GLY A C 1
ATOM 1542 O O . GLY A 1 185 ? 9.479 -12.196 16.371 1.00 91.62 185 GLY A O 1
ATOM 1543 N N . THR A 1 186 ? 8.175 -11.740 14.612 1.00 94.94 186 THR A N 1
ATOM 1544 C CA . THR A 1 186 ? 8.159 -10.286 14.804 1.00 94.94 186 THR A CA 1
ATOM 1545 C C . THR A 1 186 ? 6.961 -9.869 15.654 1.00 94.94 186 THR A C 1
ATOM 1547 O O . THR A 1 186 ? 5.830 -10.294 15.394 1.00 94.94 186 THR A O 1
ATOM 1550 N N . HIS A 1 187 ? 7.215 -9.021 16.654 1.00 95.81 187 HIS A N 1
ATOM 1551 C CA . HIS A 1 187 ? 6.187 -8.422 17.501 1.00 95.81 187 HIS A CA 1
ATOM 1552 C C . HIS A 1 187 ? 5.698 -7.102 16.903 1.00 95.81 187 HIS A C 1
ATOM 1554 O O . HIS A 1 187 ? 6.503 -6.208 16.644 1.00 95.81 187 HIS A O 1
ATOM 1560 N N . TYR A 1 188 ? 4.386 -6.973 16.720 1.00 96.19 188 TYR A N 1
ATOM 1561 C CA . TYR A 1 188 ? 3.751 -5.750 16.241 1.00 96.19 188 TYR A CA 1
ATOM 1562 C C . TYR A 1 188 ? 2.923 -5.108 17.360 1.00 96.19 188 TYR A C 1
ATOM 1564 O O . TYR A 1 188 ? 2.181 -5.820 18.048 1.00 96.19 188 TYR A O 1
ATOM 1572 N N . PRO A 1 189 ? 3.041 -3.782 17.559 1.00 95.69 189 PRO A N 1
ATOM 1573 C CA . PRO A 1 189 ? 2.373 -3.089 18.652 1.00 95.69 189 PRO A CA 1
ATOM 1574 C C . PRO A 1 189 ? 0.864 -2.970 18.419 1.00 95.69 189 PRO A C 1
ATOM 1576 O O . PRO A 1 189 ? 0.340 -3.261 17.343 1.00 95.69 189 PRO A O 1
ATOM 1579 N N . GLU A 1 190 ? 0.161 -2.505 19.447 1.00 94.81 190 GLU A N 1
ATOM 1580 C CA . GLU A 1 190 ? -1.223 -2.069 19.297 1.00 94.81 190 GLU A CA 1
ATOM 1581 C C . GLU A 1 190 ? -1.293 -0.827 18.405 1.00 94.81 190 GLU A C 1
ATOM 1583 O O . GLU A 1 190 ? -0.512 0.108 18.592 1.00 94.81 190 GLU A O 1
ATOM 1588 N N . VAL A 1 191 ? -2.252 -0.789 17.480 1.00 95.06 191 VAL A N 1
ATOM 1589 C CA . VAL A 1 191 ? -2.439 0.347 16.567 1.00 95.06 191 VAL A CA 1
ATOM 1590 C C . VAL A 1 191 ? -3.900 0.754 16.558 1.00 95.06 191 VAL A C 1
ATOM 1592 O O . VAL A 1 191 ? -4.806 -0.076 16.484 1.00 95.06 191 VAL A O 1
ATOM 1595 N N . TRP A 1 192 ? -4.133 2.057 16.642 1.00 94.62 192 TRP A N 1
ATOM 1596 C CA . TRP A 1 192 ? -5.472 2.614 16.546 1.00 94.62 192 TRP A CA 1
ATOM 1597 C C . TRP A 1 192 ? -5.975 2.594 15.105 1.00 94.62 192 TRP A C 1
ATOM 1599 O O . TRP A 1 192 ? -5.217 2.860 14.170 1.00 94.62 192 TRP A O 1
ATOM 1609 N N . THR A 1 193 ? -7.269 2.358 14.908 1.00 93.44 193 THR A N 1
ATOM 1610 C CA . THR A 1 193 ? -7.855 2.381 13.560 1.00 93.44 193 THR A CA 1
ATOM 1611 C C . THR A 1 193 ? -7.670 3.730 12.872 1.00 93.44 193 THR A C 1
ATOM 1613 O O . THR A 1 193 ? -7.411 3.766 11.673 1.00 93.44 193 THR A O 1
ATOM 1616 N N . ASP A 1 194 ? -7.724 4.846 13.602 1.00 91.75 194 ASP A N 1
ATOM 1617 C CA . ASP A 1 194 ? -7.492 6.172 13.024 1.00 91.75 194 ASP A CA 1
ATOM 1618 C C . ASP A 1 194 ? -6.021 6.408 12.638 1.00 91.75 194 ASP A C 1
ATOM 1620 O O . ASP A 1 194 ? -5.764 7.131 11.678 1.00 91.75 194 ASP A O 1
ATOM 1624 N N . GLU A 1 195 ? -5.064 5.772 13.322 1.00 94.69 195 GLU A N 1
ATOM 1625 C CA . GLU A 1 195 ? -3.647 5.767 12.928 1.00 94.69 195 GLU A CA 1
ATOM 1626 C C . GLU A 1 195 ? -3.435 4.980 11.640 1.00 94.69 195 GLU A C 1
ATOM 1628 O O . GLU A 1 195 ? -2.784 5.463 10.714 1.00 94.69 195 GLU A O 1
ATOM 1633 N N . LEU A 1 196 ? -4.049 3.798 11.559 1.00 95.25 196 LEU A N 1
ATOM 1634 C CA . LEU A 1 196 ? -4.009 2.958 10.369 1.00 95.25 196 LEU A CA 1
ATOM 1635 C C . LEU A 1 196 ? -4.602 3.700 9.159 1.00 95.25 196 LEU A C 1
ATOM 1637 O O . LEU A 1 196 ? -4.023 3.695 8.074 1.00 95.25 196 LEU A O 1
ATOM 1641 N N . VAL A 1 197 ? -5.740 4.374 9.360 1.00 95.06 197 VAL A N 1
ATOM 1642 C CA . VAL A 1 197 ? -6.474 5.116 8.323 1.00 95.06 197 VAL A CA 1
ATOM 1643 C C . VAL A 1 197 ? -5.752 6.386 7.874 1.00 95.06 197 VAL A C 1
ATOM 1645 O O . VAL A 1 197 ? -5.814 6.719 6.692 1.00 95.06 197 VAL A O 1
ATOM 1648 N N . LYS A 1 198 ? -5.107 7.124 8.783 1.00 92.69 198 LYS A N 1
ATOM 1649 C CA . LYS A 1 198 ? -4.507 8.430 8.459 1.00 92.69 198 LYS A CA 1
ATOM 1650 C C . LYS A 1 198 ? -3.025 8.348 8.129 1.00 92.69 198 LYS A C 1
ATOM 1652 O O . LYS A 1 198 ? -2.596 8.976 7.173 1.00 92.69 198 LYS A O 1
ATOM 1657 N N . ASN A 1 199 ? -2.255 7.603 8.915 1.00 95.69 199 ASN A N 1
ATOM 1658 C CA . ASN A 1 199 ? -0.800 7.607 8.807 1.00 95.69 199 ASN A CA 1
ATOM 1659 C C . ASN A 1 199 ? -0.356 6.461 7.902 1.00 95.69 199 ASN A C 1
ATOM 1661 O O . ASN A 1 199 ? 0.208 6.694 6.837 1.00 95.69 199 ASN A O 1
ATOM 1665 N N . TYR A 1 200 ? -0.696 5.222 8.270 1.00 97.56 200 TYR A N 1
ATOM 1666 C CA . TYR A 1 200 ? -0.146 4.045 7.592 1.00 97.56 200 TYR A CA 1
ATOM 1667 C C . TYR A 1 200 ? -0.652 3.965 6.151 1.00 97.56 200 TYR A C 1
ATOM 1669 O O . TYR A 1 200 ? 0.111 3.670 5.234 1.00 97.56 200 TYR A O 1
ATOM 1677 N N . LYS A 1 201 ? -1.937 4.277 5.943 1.00 97.06 201 LYS A N 1
ATOM 1678 C CA . LYS A 1 201 ? -2.544 4.382 4.614 1.00 97.06 201 LYS A CA 1
ATOM 1679 C C . LYS A 1 201 ? -1.783 5.355 3.712 1.00 97.06 201 LYS A C 1
ATOM 1681 O O . LYS A 1 201 ? -1.438 4.985 2.594 1.00 97.06 201 LYS A O 1
ATOM 1686 N N . GLU A 1 202 ? -1.544 6.580 4.175 1.00 96.19 202 GLU A N 1
ATOM 1687 C CA . GLU A 1 202 ? -0.914 7.623 3.360 1.00 96.19 202 GLU A CA 1
ATOM 1688 C C . GLU A 1 202 ? 0.557 7.297 3.083 1.00 96.19 202 GLU A C 1
ATOM 1690 O O . GLU A 1 202 ? 0.967 7.344 1.928 1.00 96.19 202 GLU A O 1
ATOM 1695 N N . GLU A 1 203 ? 1.319 6.844 4.085 1.00 96.69 203 GLU A N 1
ATOM 1696 C CA . GLU A 1 203 ? 2.717 6.423 3.900 1.00 96.69 203 GLU A CA 1
ATOM 1697 C C . GLU A 1 203 ? 2.857 5.318 2.843 1.00 96.69 203 GLU A C 1
ATOM 1699 O O . GLU A 1 203 ? 3.698 5.397 1.945 1.00 96.69 203 GLU A O 1
ATOM 1704 N N . VAL A 1 204 ? 2.008 4.287 2.910 1.00 97.69 204 VAL A N 1
ATOM 1705 C CA . VAL A 1 204 ? 2.041 3.180 1.945 1.00 97.69 204 VAL A CA 1
ATOM 1706 C C . VAL A 1 204 ? 1.622 3.645 0.550 1.00 97.69 204 VAL A C 1
ATOM 1708 O O . VAL A 1 204 ? 2.247 3.259 -0.439 1.00 97.69 204 VAL A O 1
ATOM 1711 N N . LEU A 1 205 ? 0.588 4.486 0.442 1.00 97.31 205 LEU A N 1
ATOM 1712 C CA . LEU A 1 205 ? 0.152 5.031 -0.845 1.00 97.31 205 LEU A CA 1
ATOM 1713 C C . LEU A 1 205 ? 1.225 5.915 -1.487 1.00 97.31 205 LEU A C 1
ATOM 1715 O O . LEU A 1 205 ? 1.462 5.782 -2.687 1.00 97.31 205 LEU A O 1
ATOM 1719 N N . GLU A 1 206 ? 1.888 6.776 -0.713 1.00 96.88 206 GLU A N 1
ATOM 1720 C CA . GLU A 1 206 ? 2.982 7.625 -1.195 1.00 96.88 206 GLU A CA 1
ATOM 1721 C C . GLU A 1 206 ? 4.133 6.779 -1.759 1.00 96.88 206 GLU A C 1
ATOM 1723 O O . GLU A 1 206 ? 4.638 7.065 -2.847 1.00 96.88 206 GLU A O 1
ATOM 1728 N N . LEU A 1 207 ? 4.498 5.683 -1.089 1.00 97.62 207 LEU A N 1
ATOM 1729 C CA . LEU A 1 207 ? 5.545 4.769 -1.557 1.00 97.62 207 LEU A CA 1
ATOM 1730 C C . LEU A 1 207 ? 5.135 3.994 -2.819 1.00 97.62 207 LEU A C 1
ATOM 1732 O O . LEU A 1 207 ? 5.942 3.839 -3.736 1.00 97.6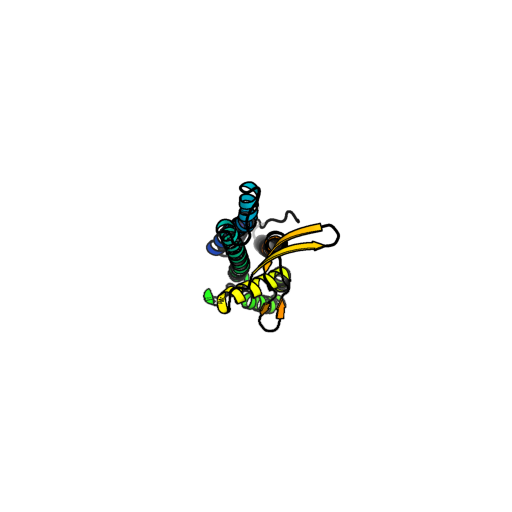2 207 LEU A O 1
ATOM 1736 N N . ILE A 1 208 ? 3.873 3.572 -2.930 1.00 97.69 208 ILE A N 1
ATOM 1737 C CA . ILE A 1 208 ? 3.353 2.962 -4.165 1.00 97.69 208 ILE A CA 1
ATOM 1738 C C . ILE A 1 208 ? 3.372 3.979 -5.317 1.00 97.69 208 ILE A C 1
ATOM 1740 O O . ILE A 1 208 ? 3.793 3.650 -6.426 1.00 97.69 208 ILE A O 1
ATOM 1744 N N . ILE A 1 209 ? 2.968 5.228 -5.068 1.00 97.50 209 ILE A N 1
ATOM 1745 C CA . ILE A 1 209 ? 3.026 6.310 -6.061 1.00 97.50 209 ILE A CA 1
ATOM 1746 C C . ILE A 1 209 ? 4.472 6.574 -6.487 1.00 97.50 209 ILE A C 1
ATOM 1748 O O . ILE A 1 209 ? 4.731 6.717 -7.681 1.00 97.50 209 ILE A O 1
ATOM 1752 N N . LYS A 1 210 ? 5.420 6.574 -5.542 1.00 97.50 210 LYS A N 1
ATOM 1753 C CA . LYS A 1 210 ? 6.852 6.732 -5.822 1.00 97.50 210 LYS A CA 1
ATOM 1754 C C . LYS A 1 210 ? 7.350 5.677 -6.812 1.00 97.50 210 LYS A C 1
ATOM 1756 O O . LYS A 1 210 ? 8.053 6.044 -7.749 1.00 97.50 210 LYS A O 1
ATOM 1761 N N . ILE A 1 211 ? 6.942 4.412 -6.666 1.00 97.88 211 ILE A N 1
ATOM 1762 C CA . ILE A 1 211 ? 7.266 3.345 -7.633 1.00 97.88 211 ILE A CA 1
ATOM 1763 C C . ILE A 1 211 ? 6.688 3.668 -9.022 1.00 97.88 211 ILE A C 1
ATOM 1765 O O . ILE A 1 211 ? 7.372 3.534 -10.033 1.00 97.88 211 ILE A O 1
ATOM 1769 N N . GLY A 1 212 ? 5.443 4.142 -9.094 1.00 97.81 212 GLY A N 1
ATOM 1770 C CA . GLY A 1 212 ? 4.843 4.581 -10.358 1.00 97.81 212 GLY A CA 1
ATOM 1771 C C . GLY A 1 212 ? 5.632 5.713 -11.032 1.00 97.81 212 GLY A C 1
ATOM 1772 O O . GLY A 1 212 ? 5.926 5.658 -12.226 1.00 97.81 212 GLY A O 1
ATOM 1773 N N . CYS A 1 213 ? 6.042 6.721 -10.262 1.00 97.75 213 CYS A N 1
ATOM 1774 C CA . CYS A 1 213 ? 6.853 7.829 -10.765 1.00 97.75 213 CYS A CA 1
ATOM 1775 C C . CYS A 1 213 ? 8.244 7.375 -11.235 1.00 97.75 213 CYS A C 1
ATOM 1777 O O . CYS A 1 213 ? 8.722 7.846 -12.268 1.00 97.75 213 CYS A O 1
ATOM 1779 N N . THR A 1 214 ? 8.896 6.441 -10.533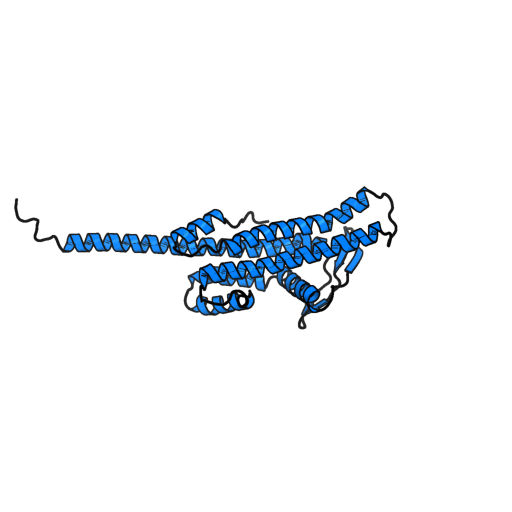 1.00 97.44 214 THR A N 1
ATOM 1780 C CA . THR A 1 214 ? 10.195 5.912 -10.979 1.0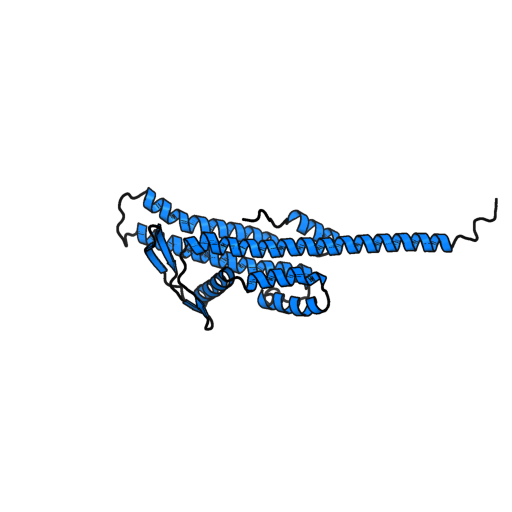0 97.44 214 THR A CA 1
ATOM 1781 C C . THR A 1 214 ? 10.076 5.098 -12.265 1.00 97.44 214 THR A C 1
ATOM 1783 O O . THR A 1 214 ? 10.983 5.166 -13.096 1.00 97.44 214 THR A O 1
ATOM 1786 N N . LEU A 1 215 ? 8.948 4.416 -12.497 1.00 97.69 215 LEU A N 1
ATOM 1787 C CA . LEU A 1 215 ? 8.657 3.771 -13.782 1.00 97.69 215 LEU A CA 1
ATOM 1788 C C . LEU A 1 215 ? 8.499 4.782 -14.926 1.00 97.69 215 LEU A C 1
ATOM 1790 O O . LEU A 1 215 ? 9.028 4.540 -16.010 1.00 97.69 215 LEU A O 1
ATOM 1794 N N . ASN A 1 216 ? 7.833 5.921 -14.700 1.00 97.44 216 ASN A N 1
ATOM 1795 C CA . ASN A 1 216 ? 7.751 6.986 -15.709 1.00 97.44 216 ASN A CA 1
ATOM 1796 C C . ASN A 1 216 ? 9.150 7.479 -16.087 1.00 97.44 216 ASN A C 1
ATOM 1798 O O . ASN A 1 216 ? 9.508 7.470 -17.263 1.00 97.44 216 ASN A O 1
ATOM 1802 N N . ASN A 1 217 ? 9.967 7.815 -15.087 1.00 96.81 217 ASN A N 1
ATOM 1803 C CA . ASN A 1 217 ? 11.330 8.304 -15.302 1.00 96.81 217 ASN A CA 1
ATOM 1804 C C . ASN A 1 217 ? 12.203 7.278 -16.041 1.00 96.81 217 ASN A C 1
ATOM 1806 O O . ASN A 1 217 ? 13.036 7.641 -16.872 1.00 96.81 217 ASN A O 1
ATOM 1810 N N . TYR A 1 218 ? 12.028 5.990 -15.744 1.00 96.38 218 TYR A N 1
ATOM 1811 C CA . TYR A 1 218 ? 12.726 4.914 -16.441 1.00 96.38 218 TYR A CA 1
ATOM 1812 C C . TYR A 1 218 ? 12.347 4.849 -17.924 1.00 96.38 218 TYR A C 1
ATOM 1814 O O . TYR A 1 218 ? 13.229 4.839 -18.784 1.00 96.38 218 TYR A O 1
ATOM 1822 N N . LEU A 1 219 ? 11.049 4.865 -18.238 1.00 96.12 219 LEU A N 1
ATOM 1823 C CA . LEU A 1 219 ? 10.585 4.833 -19.624 1.00 96.12 219 LEU A CA 1
ATOM 1824 C C . LEU A 1 219 ? 10.976 6.099 -20.396 1.00 96.12 219 LEU A C 1
ATOM 1826 O O . LEU A 1 219 ? 11.319 6.007 -21.571 1.00 96.12 219 LEU A O 1
ATOM 1830 N N . GLU A 1 220 ? 10.992 7.267 -19.750 1.00 95.81 220 GLU A N 1
ATOM 1831 C CA . GLU A 1 220 ? 11.495 8.505 -20.361 1.00 95.81 220 GLU A CA 1
ATOM 1832 C C . GLU A 1 220 ? 12.960 8.387 -20.760 1.00 95.81 220 GLU A C 1
ATOM 1834 O O . GLU A 1 220 ? 13.325 8.742 -21.879 1.00 95.81 220 GLU A O 1
ATOM 1839 N N . ARG A 1 221 ? 13.799 7.809 -19.896 1.00 93.56 221 ARG A N 1
ATOM 1840 C CA . ARG A 1 221 ? 15.209 7.560 -20.223 1.00 93.56 221 ARG A CA 1
ATOM 1841 C C . ARG A 1 221 ? 15.366 6.594 -21.395 1.00 93.56 221 ARG A C 1
ATOM 1843 O O . ARG A 1 221 ? 16.256 6.797 -22.215 1.00 93.56 221 ARG A O 1
ATOM 1850 N N . ILE A 1 222 ? 14.529 5.559 -21.490 1.00 92.50 222 ILE A N 1
ATOM 1851 C CA . ILE A 1 222 ? 14.532 4.657 -22.654 1.00 92.50 222 ILE A CA 1
ATOM 1852 C C . ILE A 1 222 ? 14.143 5.424 -23.916 1.00 92.50 222 ILE A C 1
ATOM 1854 O O . ILE A 1 222 ? 14.837 5.325 -24.924 1.00 92.50 222 ILE A O 1
ATOM 1858 N N . PHE A 1 223 ? 13.058 6.195 -23.860 1.00 92.00 223 PHE A N 1
ATOM 1859 C CA . PHE A 1 223 ? 12.572 6.970 -24.996 1.00 92.00 223 PHE A CA 1
ATOM 1860 C C . PHE A 1 223 ? 13.641 7.934 -25.531 1.00 92.00 223 PHE A C 1
ATOM 1862 O O . PHE A 1 223 ? 13.902 7.947 -26.733 1.00 92.00 223 PHE A O 1
ATOM 1869 N N . LEU A 1 224 ? 14.319 8.668 -24.643 1.00 89.88 224 LEU A N 1
ATOM 1870 C CA . LEU A 1 224 ? 15.411 9.570 -25.021 1.00 89.88 224 LEU A CA 1
ATOM 1871 C C . LEU A 1 224 ? 16.566 8.816 -25.700 1.00 89.88 224 LEU A C 1
ATOM 1873 O O . LEU A 1 224 ? 17.003 9.214 -26.776 1.00 89.88 224 LEU A O 1
ATOM 1877 N N . LYS A 1 225 ? 16.982 7.662 -25.156 1.00 87.94 225 LYS A N 1
ATOM 1878 C CA . LYS A 1 225 ? 18.027 6.820 -25.772 1.00 87.94 225 LYS A CA 1
ATOM 1879 C C . LYS A 1 225 ? 17.649 6.317 -27.169 1.00 87.94 225 LYS A C 1
ATOM 1881 O O . LYS A 1 225 ? 18.520 6.204 -28.034 1.00 87.94 225 LYS A O 1
ATOM 1886 N N . ILE A 1 226 ? 16.374 5.994 -27.404 1.00 85.50 226 ILE A N 1
ATOM 1887 C CA . ILE A 1 226 ? 15.882 5.601 -28.735 1.00 85.50 226 ILE A CA 1
ATOM 1888 C C . ILE A 1 226 ? 16.014 6.779 -29.709 1.00 85.50 226 ILE A C 1
ATOM 1890 O O . ILE A 1 226 ? 16.501 6.584 -30.824 1.00 85.50 226 ILE A O 1
ATOM 1894 N N . GLY A 1 227 ? 15.634 7.987 -29.279 1.00 77.56 227 GLY A N 1
ATOM 1895 C CA . GLY A 1 227 ? 15.773 9.217 -30.062 1.00 77.56 227 GLY A CA 1
ATOM 1896 C C . GLY A 1 227 ? 17.221 9.505 -30.459 1.00 77.56 227 GLY A C 1
ATOM 1897 O O . GLY A 1 227 ? 17.502 9.680 -31.645 1.00 77.56 227 GLY A O 1
ATOM 1898 N N . ASP A 1 228 ? 18.147 9.444 -29.500 1.00 78.25 228 ASP A N 1
ATOM 1899 C CA . ASP A 1 228 ? 19.581 9.656 -29.742 1.00 78.25 228 ASP A CA 1
ATOM 1900 C C . ASP A 1 228 ? 20.150 8.621 -30.724 1.00 78.25 228 ASP A C 1
ATOM 1902 O O . ASP A 1 228 ? 20.902 8.950 -31.642 1.00 78.25 228 ASP A O 1
ATOM 1906 N N . THR A 1 229 ? 19.743 7.356 -30.582 1.00 76.00 229 THR A N 1
ATOM 1907 C CA . THR A 1 229 ? 20.184 6.271 -31.471 1.00 76.00 229 THR A CA 1
ATOM 1908 C C . THR A 1 229 ? 19.663 6.462 -32.896 1.00 76.00 229 THR A C 1
ATOM 1910 O O . THR A 1 229 ? 20.384 6.201 -33.860 1.00 76.00 229 THR A O 1
ATOM 1913 N N . LEU A 1 230 ? 18.413 6.906 -33.052 1.00 72.00 230 LEU A N 1
ATOM 1914 C CA . LEU A 1 230 ? 17.825 7.174 -34.362 1.00 72.00 230 LEU A CA 1
ATOM 1915 C C . LEU A 1 230 ? 18.504 8.374 -35.032 1.00 72.00 230 LEU A C 1
ATOM 1917 O O . LEU A 1 230 ? 18.853 8.290 -36.207 1.00 72.00 230 LEU A O 1
ATOM 1921 N N . PHE A 1 231 ? 18.759 9.443 -34.277 1.00 72.94 231 PHE A N 1
ATOM 1922 C CA . PHE A 1 231 ? 19.490 10.613 -34.757 1.00 72.94 231 PHE A CA 1
ATOM 1923 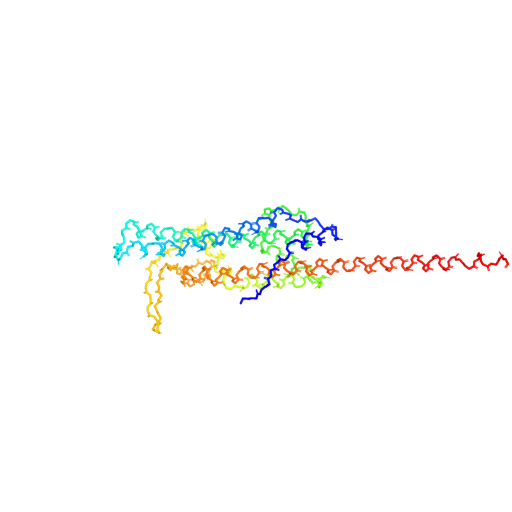C C . PHE A 1 231 ? 20.908 10.250 -35.218 1.00 72.94 231 PHE A C 1
ATOM 1925 O O . PHE A 1 231 ? 21.296 10.596 -36.331 1.00 72.94 231 PHE A O 1
ATOM 1932 N N . LEU A 1 232 ? 21.653 9.471 -34.425 1.00 67.69 232 LEU A N 1
ATOM 1933 C CA . LEU A 1 232 ? 22.988 8.989 -34.796 1.00 67.69 232 LEU A CA 1
ATOM 1934 C C . LEU A 1 232 ? 22.965 8.113 -36.054 1.00 67.69 232 LEU A C 1
ATOM 1936 O O . LEU A 1 232 ? 23.830 8.260 -36.914 1.00 67.69 232 LEU A O 1
ATOM 1940 N N . LYS A 1 233 ? 21.969 7.231 -36.204 1.00 70.56 233 LYS A N 1
ATOM 1941 C CA . LYS A 1 233 ? 21.805 6.415 -37.419 1.00 70.56 233 LYS A CA 1
ATOM 1942 C C . LYS A 1 233 ? 21.510 7.266 -38.653 1.00 70.56 233 LYS A C 1
ATOM 1944 O O . LYS A 1 233 ? 22.066 6.990 -39.711 1.00 70.56 233 LYS A O 1
ATOM 1949 N N . ILE A 1 234 ? 20.674 8.296 -38.521 1.00 72.12 234 ILE A N 1
ATOM 1950 C CA . ILE A 1 234 ? 20.381 9.244 -39.603 1.00 72.12 234 ILE A CA 1
ATOM 1951 C C . ILE A 1 234 ? 21.650 10.020 -39.977 1.00 72.12 234 ILE A C 1
ATOM 1953 O O . ILE A 1 234 ? 22.006 10.070 -41.151 1.00 72.12 234 ILE A O 1
ATOM 1957 N N . LEU A 1 235 ? 22.375 10.555 -38.992 1.00 69.25 235 LEU A N 1
ATOM 1958 C CA . LEU A 1 235 ? 23.621 11.295 -39.206 1.00 69.25 235 LEU A CA 1
ATOM 1959 C C . LEU A 1 235 ? 24.694 10.428 -39.889 1.00 69.25 235 LEU A C 1
ATOM 1961 O O . LEU A 1 235 ? 25.321 10.864 -40.852 1.00 69.25 235 LEU A O 1
ATOM 1965 N N . LEU A 1 236 ? 24.872 9.180 -39.441 1.00 69.62 236 LEU A N 1
ATOM 1966 C CA . LEU A 1 236 ? 25.777 8.212 -40.070 1.00 69.62 236 LEU A CA 1
ATOM 1967 C C . LEU A 1 236 ? 25.316 7.825 -41.484 1.00 69.62 236 LEU A C 1
ATOM 1969 O O . LEU A 1 236 ? 26.151 7.649 -42.370 1.00 69.62 236 LEU A O 1
ATOM 1973 N N . GLY A 1 237 ? 24.007 7.734 -41.727 1.00 67.50 237 GLY A N 1
ATOM 1974 C CA . GLY A 1 237 ? 23.432 7.547 -43.062 1.00 67.50 237 GLY A CA 1
ATOM 1975 C C . GLY A 1 237 ? 23.748 8.710 -44.009 1.00 67.50 237 GLY A C 1
ATOM 1976 O O . GLY A 1 237 ? 24.166 8.488 -45.143 1.00 67.50 237 GLY A O 1
ATOM 1977 N N . PHE A 1 238 ? 23.637 9.952 -43.528 1.00 67.69 238 PHE A N 1
ATOM 1978 C CA . PHE A 1 238 ? 24.029 11.139 -44.291 1.00 67.69 238 PHE A CA 1
ATOM 1979 C C . PHE A 1 238 ? 25.538 11.188 -44.551 1.00 67.69 238 PHE A C 1
ATOM 1981 O O . PHE A 1 238 ? 25.947 11.431 -45.682 1.00 67.69 238 PHE A O 1
ATOM 1988 N N . LEU A 1 239 ? 26.372 10.888 -43.551 1.00 62.41 239 LEU A N 1
ATOM 1989 C CA . LEU A 1 239 ? 27.832 10.843 -43.702 1.00 62.41 239 LEU A CA 1
ATOM 1990 C C . LEU A 1 239 ? 28.285 9.747 -44.677 1.00 62.41 239 LEU A C 1
ATOM 1992 O O . LEU A 1 239 ? 29.165 9.984 -45.497 1.00 62.41 239 LEU A O 1
ATOM 1996 N N . THR A 1 240 ? 27.666 8.565 -44.646 1.00 61.69 240 THR A N 1
ATOM 1997 C CA . THR A 1 240 ? 27.981 7.479 -45.594 1.00 61.69 240 THR A CA 1
ATOM 1998 C C . THR A 1 240 ? 27.513 7.776 -47.019 1.00 61.69 240 THR A C 1
ATOM 2000 O O . THR A 1 240 ? 28.199 7.381 -47.961 1.00 61.69 240 THR A O 1
ATOM 2003 N N . CYS A 1 241 ? 26.416 8.521 -47.201 1.00 56.44 241 CYS A N 1
ATOM 2004 C CA . CYS A 1 241 ? 26.025 9.048 -48.513 1.00 56.44 241 CYS A CA 1
ATOM 2005 C C . CYS A 1 241 ? 26.986 10.144 -49.002 1.00 56.44 241 CYS A C 1
ATOM 2007 O O . CYS A 1 241 ? 27.368 10.136 -50.168 1.00 56.44 241 CYS A O 1
ATOM 2009 N N . TYR A 1 242 ? 27.427 11.042 -48.116 1.00 51.81 242 TYR A N 1
ATOM 2010 C CA . TYR A 1 242 ? 28.345 12.135 -48.453 1.00 51.81 242 TYR A CA 1
ATOM 2011 C C . TYR A 1 242 ? 29.751 11.626 -48.821 1.00 51.81 242 TYR A C 1
ATOM 2013 O O . TYR A 1 242 ? 30.360 12.108 -49.769 1.00 51.81 242 TYR A O 1
ATOM 2021 N N . ILE A 1 243 ? 30.247 10.589 -48.135 1.00 57.34 243 ILE A N 1
ATOM 2022 C CA . ILE A 1 243 ? 31.559 9.971 -48.410 1.00 57.34 243 ILE A CA 1
ATOM 2023 C C . ILE A 1 243 ? 31.539 9.091 -49.676 1.00 57.34 243 ILE A C 1
ATOM 2025 O O . ILE A 1 243 ? 32.583 8.893 -50.291 1.00 57.34 243 ILE A O 1
ATOM 2029 N N . ARG A 1 244 ? 30.374 8.587 -50.113 1.00 51.00 244 ARG A N 1
ATOM 2030 C CA . ARG A 1 244 ? 30.221 7.841 -51.383 1.00 51.00 244 ARG A CA 1
ATOM 2031 C C . ARG A 1 244 ? 29.955 8.721 -52.609 1.00 51.00 244 ARG A C 1
ATOM 2033 O O . ARG A 1 244 ? 29.875 8.185 -53.709 1.00 51.00 244 ARG A O 1
ATOM 2040 N N . ALA A 1 245 ? 29.846 10.038 -52.442 1.00 51.44 245 ALA A N 1
ATOM 2041 C CA . ALA A 1 245 ? 29.609 10.986 -53.526 1.00 51.44 245 ALA A CA 1
ATOM 2042 C C . ALA A 1 245 ? 30.793 11.915 -53.920 1.00 51.44 245 ALA A C 1
ATOM 2044 O O . ALA A 1 245 ? 30.512 13.047 -54.312 1.00 51.44 245 ALA A O 1
ATOM 2045 N N . PRO A 1 246 ? 32.095 11.533 -53.899 1.00 47.78 246 PRO A N 1
ATOM 2046 C CA . PRO A 1 246 ? 33.125 12.384 -54.509 1.00 47.78 246 PRO A CA 1
ATOM 2047 C C . PRO A 1 246 ? 33.171 12.288 -56.045 1.00 47.78 246 PRO A C 1
ATOM 2049 O O . PRO A 1 246 ? 33.710 13.184 -56.684 1.00 47.78 246 PRO A O 1
ATOM 2052 N N . GLU A 1 247 ? 32.618 11.236 -56.660 1.00 51.22 247 GLU A N 1
ATOM 2053 C CA . GLU A 1 247 ? 32.817 10.957 -58.098 1.00 51.22 247 GLU A CA 1
ATOM 2054 C C . GLU A 1 247 ? 31.724 11.514 -59.029 1.00 51.22 247 GLU A C 1
ATOM 2056 O O . GLU A 1 247 ? 31.826 11.376 -60.243 1.00 51.22 247 GLU A O 1
ATOM 2061 N N . LEU A 1 248 ? 30.693 12.184 -58.501 1.00 44.69 248 LEU A N 1
ATOM 2062 C CA . LEU A 1 248 ? 29.591 12.735 -59.313 1.00 44.69 248 LEU A CA 1
ATOM 2063 C C . LEU A 1 248 ? 29.598 14.270 -59.446 1.00 44.69 248 LEU A C 1
ATOM 2065 O O . LEU A 1 248 ? 28.705 14.827 -60.076 1.00 44.69 248 LEU A O 1
ATOM 2069 N N . CYS A 1 249 ? 30.620 14.955 -58.920 1.00 38.91 249 CYS A N 1
ATOM 2070 C CA . CYS A 1 249 ? 30.803 16.409 -59.054 1.00 38.91 249 CYS A CA 1
ATOM 2071 C C . CYS A 1 249 ? 32.016 16.789 -59.925 1.00 38.91 249 CYS A C 1
ATOM 2073 O O . CYS A 1 249 ? 32.696 17.777 -59.663 1.00 38.91 249 CYS A O 1
ATOM 2075 N N . GLN A 1 250 ? 32.283 16.023 -60.983 1.00 42.31 250 GLN A N 1
ATOM 2076 C CA . GLN A 1 250 ? 33.096 16.478 -62.113 1.00 42.31 250 GLN A CA 1
ATOM 2077 C C . GLN A 1 250 ? 32.348 16.170 -63.406 1.00 42.31 250 GLN A C 1
ATOM 2079 O O . GLN A 1 250 ? 32.630 15.162 -64.033 1.00 42.31 250 GLN A O 1
ATOM 2084 N N . LEU A 1 251 ? 31.350 16.990 -63.746 1.00 41.19 251 LEU A N 1
ATOM 2085 C CA . LEU A 1 251 ? 30.803 17.173 -65.099 1.00 41.19 251 LEU A CA 1
ATOM 2086 C C . LEU A 1 251 ? 29.723 18.274 -65.047 1.00 41.19 251 LEU A C 1
ATOM 2088 O O . LEU A 1 251 ? 28.528 17.990 -64.989 1.00 41.19 251 LEU A O 1
ATOM 2092 N N . SER A 1 252 ? 30.171 19.532 -65.035 1.00 35.66 252 SER A N 1
ATOM 2093 C CA . SER A 1 252 ? 29.511 20.688 -65.668 1.00 35.66 252 SER A CA 1
ATOM 2094 C C . SER A 1 252 ? 30.474 21.867 -65.682 1.00 35.66 252 SER A C 1
ATOM 2096 O O . SER A 1 252 ? 30.862 22.283 -64.566 1.00 35.66 252 SER A O 1
#

Sequence (252 aa):
MSGVKWDIPRFRELCRLTNITYPRLYTISLLRKKELVDYHANLTTKVWKDLFKQHKTISFNSQEWINAEIVSEANAIAMAQSLHSMADIMSQVVYRIILNSGLNEQNITFYKVKKKLEERSSTDISLLPIKDAMEDLWRNNSFQYIASFVNTVKHRSIVDTKYTFELKQGRYRQGIKFKKFNYKGTHYPEVWTDELVKNYKEEVLELIIKIGCTLNNYLERIFLKIGDTLFLKILLGFLTCYIRAPELCQLS

Radius of gyration: 25.84 Å; chains: 1; bounding box: 61×38×94 Å

pLDDT: mean 88.63, std 13.0, range [35.66, 98.44]